Protein 8EYC (pdb70)

Nearest PDB structures (foldseek):
  6pg0-assembly1_A  TM=1.001E+00  e=1.558E-57  Homo sapiens
  7mn7-assembly1_A  TM=1.001E+00  e=3.089E-57  Homo sapiens
  8exi-assembly1_A  TM=1.001E+00  e=2.917E-57  Homo sapiens
  7s4f-assembly1_A  TM=1.001E+00  e=9.126E-57  Homo sapiens
  5ka3-assembly2_A  TM=1.000E+00  e=1.146E-56  Homo sapiens

InterPro domains:
  IPR000242 Tyrosine-specific protein phosphatase, PTPase domain [PF00102] (40-276)
  IPR000242 Tyrosine-specific protein phosphatase, PTPase domain [PR00700] (65-72)
  IPR000242 Tyrosine-specific protein phosphatase, PTPase domain [PR00700] (81-101)
  IPR000242 Tyrosine-specific protein phosphatase, PTPase domain [PR00700] (169-186)
  IPR000242 Tyrosine-specific protein phosphatase, PTPase domain [PR00700] (210-228)
  IPR000242 Tyrosine-specific protein phosphatase, PTPase domain [PR00700] (244-259)
  IPR000242 Tyrosine-specific protein phosphatase, PTPase domain [PR00700] (260-270)
  IPR000242 Tyrosine-specific protein phosphatase, PTPase domain [PS50055] (3-277)
  IPR000242 Tyrosine-specific protein phosphatase, PTPase domain [SM00194] (15-279)
  IPR000387 Tyrosine-specific protein phosphatases domain [PS50056] (189-268)
  IPR003595 Protein-tyrosine phosphatase, catalytic [SM00404] (170-276)
  IPR012265 Protein-tyrosine phosphatase, non-receptor type-1/2 [PIRSF000926] (3-431)
  IPR016130 Protein-tyrosine phosphatase, active site [PS00383] (213-223)
  IPR029021 Protein-tyrosine phosphatase-like [G3DSA:3.90.190.10]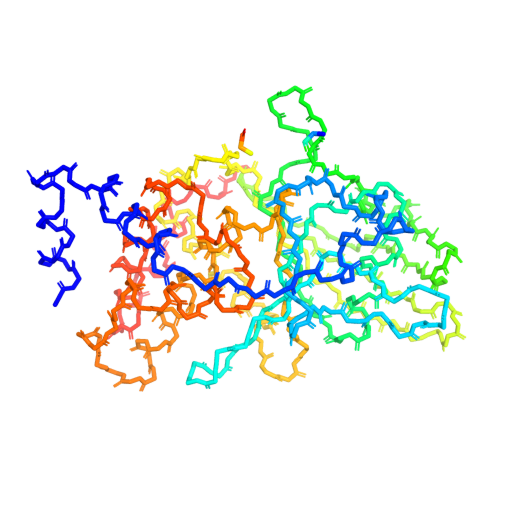 (1-298)
  IPR029021 Protein-tyrosine phosphatase-like [SSF52799] (3-294)
  IPR051985 Non-receptor type tyrosine-specific phosphatase [PTHR46047] (1-428)

Sequence (300 aa):
EMEKEFEQIDKSGSWAAIYQDIRHEASDFPCRVAKLPKNKNRNRYRDVSPFDHSRIKLHQEDNDYINASLIKMEEAQRSYILTQGPLPNTCGHFWEMVWEQKSRGVVMLNRVMEKGSLKCAQYWPQKEEKEMIFEDTNLKLTLISEDIKSYYTVRQLELENLTTQETREILHFHYTTWPAFGVPESPASFLNFLFKVRESGSLSPEHGPVVVHASAGIGRSGTFCLADTCLLLMDKRKDPSSVDIKKVLLEMRKFRMGLIATADQLRFSYLAVIEGAKFIMGDSSVQDQWKELSHEDLER

Structure (mmCIF, N/CA/C/O backbone):
data_8EYC
#
_entry.id   8EYC
#
_cell.length_a   44.472
_cell.length_b   88.186
_cell.length_c   97.722
_cell.angle_alpha   90.00
_cell.angle_beta   90.00
_cell.angle_gamma   90.00
#
_symmetry.space_group_name_H-M   'P 21 21 21'
#
loop_
_entity.id
_entity.type
_entity.pdbx_description
1 polymer 'Tyrosine-protein phosphatase non-receptor type 1'
2 polymer 'Non-receptor tyrosine-protein kinase TYK2 activation loop phosphopeptide'
3 water water
#
loop_
_atom_site.group_PDB
_atom_site.id
_atom_site.type_symbol
_atom_site.label_atom_id
_atom_site.label_alt_id
_atom_site.label_comp_id
_atom_site.label_asym_id
_atom_site.label_entity_id
_atom_site.label_seq_id
_atom_site.pdbx_PDB_ins_code
_atom_site.Cartn_x
_atom_site.Cartn_y
_atom_site.Cartn_z
_atom_site.occupancy
_atom_site.B_iso_or_equiv
_atom_site.auth_seq_id
_atom_site.auth_comp_id
_atom_site.auth_asym_id
_atom_site.auth_atom_id
_atom_site.pdbx_PDB_model_num
ATOM 1 N N . GLU A 1 2 ? 6.311 1.298 -1.887 1.00 110.55 2 GLU A N 1
ATOM 2 C CA . GLU A 1 2 ? 6.053 2.719 -2.085 1.00 110.12 2 GLU A CA 1
ATOM 3 C C . GLU A 1 2 ? 5.296 3.318 -0.905 1.00 111.04 2 GLU A C 1
ATOM 4 O O . GLU A 1 2 ? 4.200 2.867 -0.563 1.00 110.34 2 GLU A O 1
ATOM 10 N N 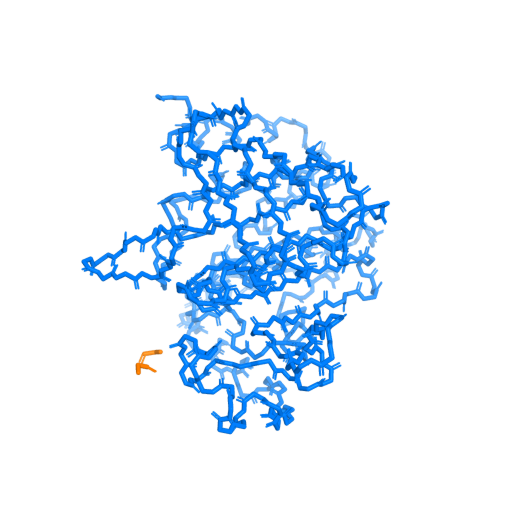. MET A 1 3 ? 5.890 4.349 -0.294 1.00 111.87 3 MET A N 1
ATOM 11 C CA . MET A 1 3 ? 5.279 4.977 0.873 1.00 112.28 3 MET A CA 1
ATOM 12 C C . MET A 1 3 ? 3.891 5.530 0.552 1.00 109.36 3 MET A C 1
ATOM 13 O O . MET A 1 3 ? 2.951 5.353 1.334 1.00 106.26 3 MET A O 1
ATOM 15 N N . GLU A 1 4 ? 3.744 6.189 -0.603 1.00 110.18 4 GLU A N 1
ATOM 16 C CA . GLU A 1 4 ? 2.451 6.756 -0.979 1.00 109.47 4 GLU A CA 1
ATOM 17 C C . GLU A 1 4 ? 1.388 5.674 -1.098 1.00 110.70 4 GLU A C 1
ATOM 18 O O . GLU A 1 4 ? 0.246 5.865 -0.662 1.00 109.71 4 GLU A O 1
ATOM 24 N N . LYS A 1 5 ? 1.747 4.530 -1.686 1.00 109.38 5 LYS A N 1
ATOM 25 C CA . LYS A 1 5 ? 0.793 3.436 -1.808 1.00 108.72 5 LYS A CA 1
ATOM 26 C C . LYS A 1 5 ? 0.433 2.867 -0.442 1.00 110.20 5 LYS A C 1
ATOM 27 O O . LYS A 1 5 ? -0.707 2.438 -0.228 1.00 109.91 5 LYS A O 1
ATOM 29 N N . GLU A 1 6 ? 1.387 2.866 0.490 1.00 109.66 6 GLU A N 1
ATOM 30 C CA . GLU A 1 6 ? 1.092 2.457 1.858 1.00 109.04 6 GLU A CA 1
ATOM 31 C C . GLU A 1 6 ? 0.320 3.541 2.596 1.00 108.60 6 GLU A C 1
ATOM 32 O O . GLU A 1 6 ? -0.649 3.246 3.305 1.00 107.03 6 GLU A O 1
ATOM 34 N N . PHE A 1 7 ? 0.738 4.799 2.427 1.00 109.56 7 PHE A N 1
ATOM 35 C CA . PHE A 1 7 ? 0.066 5.916 3.084 1.00 108.57 7 PHE A CA 1
ATOM 36 C C . PHE A 1 7 ? -1.397 5.989 2.671 1.00 109.07 7 PHE A C 1
ATOM 37 O O . PHE A 1 7 ? -2.295 6.010 3.520 1.00 107.59 7 PHE A O 1
ATOM 45 N N . GLU A 1 8 ? -1.651 6.024 1.362 1.00 108.47 8 GLU A N 1
ATOM 46 C CA . GLU A 1 8 ? -3.024 5.985 0.879 1.00 107.15 8 GLU A CA 1
ATOM 47 C C . GLU A 1 8 ? -3.761 4.779 1.442 1.00 108.83 8 GLU A C 1
ATOM 48 O O . GLU A 1 8 ? -4.948 4.870 1.775 1.00 109.65 8 GLU A O 1
ATOM 50 N N . GLN A 1 9 ? -3.062 3.650 1.594 1.00 108.33 9 GLN A N 1
ATOM 51 C CA . GLN A 1 9 ? -3.716 2.428 2.047 1.00 110.26 9 GLN A CA 1
ATOM 52 C C . GLN A 1 9 ? -4.137 2.513 3.511 1.00 110.15 9 GLN A C 1
ATOM 53 O O . GLN A 1 9 ? -5.141 1.904 3.899 1.00 109.16 9 GLN A O 1
ATOM 55 N N . ILE A 1 10 ? -3.390 3.247 4.338 1.00 108.98 10 ILE A N 1
ATOM 56 C CA . ILE A 1 10 ? -3.764 3.321 5.748 1.00 108.09 10 ILE A CA 1
ATOM 57 C C . ILE A 1 10 ? -4.835 4.385 5.972 1.00 106.11 10 ILE A C 1
ATOM 58 O O . ILE A 1 10 ? -5.680 4.241 6.863 1.00 103.96 10 ILE A O 1
ATOM 63 N N . ASP A 1 11 ? -4.831 5.451 5.163 1.00 107.40 11 ASP A N 1
ATOM 64 C CA . ASP A 1 11 ? -5.834 6.503 5.307 1.00 107.69 11 ASP A CA 1
ATOM 65 C C . ASP A 1 11 ? -7.218 6.008 4.902 1.00 109.00 11 ASP A C 1
ATOM 66 O O . ASP A 1 11 ? -8.225 6.395 5.511 1.00 107.30 11 ASP A O 1
ATOM 71 N N . LYS A 1 12 ? -7.290 5.153 3.876 1.00 109.87 12 LYS A N 1
ATOM 72 C CA . LYS A 1 12 ? -8.575 4.589 3.472 1.00 108.31 12 LYS A CA 1
ATOM 73 C C . LYS A 1 12 ? -9.046 3.519 4.447 1.00 107.14 12 LYS A C 1
ATOM 74 O O . LYS A 1 12 ? -10.255 3.327 4.620 1.00 108.00 12 LYS A O 1
ATOM 80 N N . SER A 1 13 ? -8.121 2.820 5.092 1.00 107.05 13 SER A N 1
ATOM 81 C CA . SER A 1 13 ? -8.480 1.803 6.069 1.00 107.36 13 SER A CA 1
ATOM 82 C C . SER A 1 13 ? -8.643 2.363 7.475 1.00 107.83 13 SER A C 1
ATOM 83 O O . SER A 1 13 ? -9.144 1.650 8.351 1.00 108.01 13 SER A O 1
ATOM 86 N N . GLY A 1 14 ? -8.236 3.611 7.709 1.00 108.37 14 GLY A N 1
ATOM 87 C CA . GLY A 1 14 ? -8.363 4.216 9.023 1.00 106.95 14 GLY A CA 1
ATOM 88 C C . GLY A 1 14 ? -7.605 3.510 10.125 1.00 106.78 14 GLY A C 1
ATOM 89 O O . GLY A 1 14 ? -7.908 3.712 11.305 1.00 104.96 14 GLY A O 1
ATOM 90 N N . SER A 1 15 ? -6.616 2.691 9.776 1.00 106.25 15 SER A N 1
ATOM 91 C CA . SER A 1 15 ? -5.874 1.885 10.743 1.00 103.65 15 SER A CA 1
ATOM 92 C C . SER A 1 15 ? -4.573 2.555 11.175 1.00 102.46 15 SER A C 1
ATOM 93 O O . SER A 1 15 ? -3.550 1.887 11.359 1.00 102.74 15 SER A O 1
ATOM 96 N N . TRP A 1 16 ? -4.581 3.878 11.344 1.00 99.89 16 TRP A N 1
ATOM 97 C CA . TRP A 1 16 ? -3.395 4.547 11.862 1.00 96.73 16 TRP A CA 1
ATOM 98 C C . TRP A 1 16 ? -3.177 4.221 13.335 1.00 96.65 16 TRP A C 1
ATOM 99 O O . TRP A 1 16 ? -2.035 4.032 13.771 1.00 97.49 16 TRP A O 1
ATOM 110 N N . ALA A 1 17 ? -4.255 4.134 14.116 1.00 96.35 17 ALA A N 1
ATOM 111 C CA . ALA A 1 17 ? -4.118 3.757 15.518 1.00 97.02 17 ALA A CA 1
ATOM 112 C C . ALA A 1 17 ? -3.729 2.290 15.684 1.00 99.56 17 ALA A C 1
ATOM 113 O O . ALA A 1 17 ? -3.218 1.906 16.741 1.00 98.94 17 ALA A O 1
ATOM 115 N N . ALA A 1 18 ? -3.956 1.467 14.660 1.00 98.96 18 ALA A N 1
ATOM 116 C CA . ALA A 1 18 ? -3.569 0.065 14.685 1.00 96.82 18 ALA A C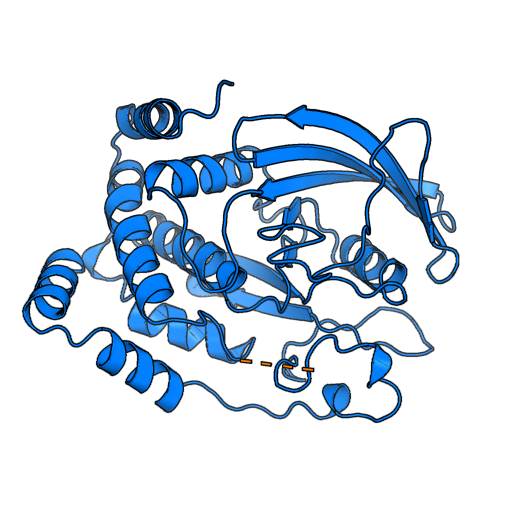A 1
ATOM 117 C C . ALA A 1 18 ? -2.126 -0.126 14.247 1.00 97.15 18 ALA A C 1
ATOM 118 O O . ALA A 1 18 ? -1.385 -0.867 14.899 1.00 98.52 18 ALA A O 1
ATOM 120 N N . ILE A 1 19 ? -1.711 0.522 13.151 1.00 96.19 19 ILE A N 1
ATOM 121 C CA . ILE A 1 19 ? -0.310 0.451 12.737 1.00 97.43 19 ILE A CA 1
ATOM 122 C C . ILE A 1 19 ? 0.597 0.962 13.850 1.00 96.22 19 ILE A C 1
ATOM 123 O O . ILE A 1 19 ? 1.617 0.342 14.178 1.00 95.43 19 ILE A O 1
ATOM 128 N N . TYR A 1 20 ? 0.228 2.090 14.461 1.00 96.22 20 TYR A N 1
ATOM 129 C CA . TYR A 1 20 ? 1.022 2.637 15.555 1.00 94.49 20 TYR A CA 1
ATOM 130 C C . TYR A 1 20 ? 1.026 1.701 16.759 1.00 94.50 20 TYR A C 1
ATOM 131 O O . TYR A 1 20 ? 2.056 1.539 17.425 1.00 94.21 20 TYR A O 1
ATOM 140 N N . GLN A 1 21 ? -0.112 1.067 17.048 1.00 94.50 21 GLN A N 1
ATOM 141 C CA . GLN A 1 21 ? -0.179 0.175 18.199 1.00 94.47 21 GLN A CA 1
ATOM 142 C C . GLN A 1 21 ? 0.633 -1.096 17.978 1.00 96.60 21 GLN A C 1
ATOM 143 O O . GLN A 1 21 ? 1.083 -1.715 18.950 1.00 96.38 21 GLN A O 1
ATOM 149 N N . ASP A 1 22 ? 0.823 -1.508 16.720 1.00 97.05 22 ASP A N 1
ATOM 150 C CA . ASP A 1 22 ? 1.741 -2.605 16.438 1.00 94.95 22 ASP A CA 1
ATOM 151 C C . ASP A 1 22 ? 3.175 -2.195 16.735 1.00 95.20 22 ASP A C 1
ATOM 152 O O . ASP A 1 22 ? 3.972 -2.999 17.230 1.00 95.03 22 ASP A O 1
ATOM 157 N N . ILE A 1 23 ? 3.515 -0.941 16.441 1.00 94.53 23 ILE A N 1
ATOM 158 C CA . ILE A 1 23 ? 4.867 -0.460 16.699 1.00 91.84 23 ILE A CA 1
ATOM 159 C C . ILE A 1 23 ? 5.159 -0.471 18.195 1.00 91.02 23 ILE A C 1
ATOM 160 O O . ILE A 1 23 ? 6.223 -0.926 18.627 1.00 92.17 23 ILE A O 1
ATOM 165 N N . ARG A 1 24 ? 4.210 -0.009 19.014 1.00 90.50 24 ARG A N 1
ATOM 166 C CA . ARG A 1 24 ? 4.396 -0.088 20.461 1.00 89.75 24 ARG A CA 1
ATOM 167 C C . ARG A 1 24 ? 4.529 -1.527 20.935 1.00 88.89 24 ARG A C 1
ATOM 168 O O . ARG A 1 24 ? 5.160 -1.783 21.966 1.00 86.62 24 ARG A O 1
ATOM 176 N N . HIS A 1 25 ? 3.929 -2.473 20.213 1.00 92.04 25 HIS A N 1
ATOM 177 C CA . HIS A 1 25 ? 4.013 -3.876 20.609 1.00 92.71 25 HIS A CA 1
ATOM 178 C C . HIS A 1 25 ? 5.389 -4.444 20.291 1.00 90.16 25 HIS A C 1
ATOM 179 O O . HIS A 1 25 ? 6.025 -5.069 21.147 1.00 89.16 25 HIS A O 1
ATOM 186 N N . GLU A 1 26 ? 5.871 -4.221 19.068 1.00 89.75 26 GLU A N 1
ATOM 187 C CA . GLU A 1 26 ? 7.159 -4.737 18.619 1.00 90.40 26 GLU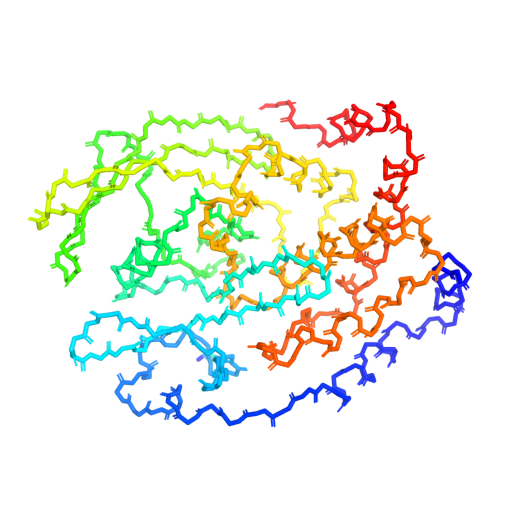 A CA 1
ATOM 188 C C . GLU A 1 26 ? 8.339 -3.903 19.107 1.00 87.33 26 GLU A C 1
ATOM 189 O O . GLU A 1 26 ? 9.487 -4.256 18.819 1.00 84.37 26 GLU A O 1
ATOM 195 N N . ALA A 1 27 ? 8.089 -2.808 19.817 1.00 87.32 27 ALA A N 1
ATOM 196 C CA . ALA A 1 27 ? 9.165 -1.940 20.268 1.00 82.97 27 ALA A CA 1
ATOM 197 C C . ALA A 1 27 ? 10.053 -2.662 21.274 1.00 81.66 27 ALA A C 1
ATOM 198 O O . ALA A 1 27 ? 9.616 -3.560 21.996 1.00 80.16 27 ALA A O 1
ATOM 200 N N . SER A 1 28 ? 11.315 -2.251 21.318 1.00 79.91 28 SER A N 1
ATOM 201 C CA . SER A 1 28 ? 12.283 -2.910 22.173 1.00 78.82 28 SER A CA 1
ATOM 202 C C . SER A 1 28 ? 12.050 -2.543 23.636 1.00 77.25 28 SER A C 1
ATOM 203 O O . SER A 1 28 ? 11.467 -1.504 23.962 1.00 77.85 28 SER A O 1
ATOM 206 N N . ASP A 1 29 ? 12.529 -3.413 24.526 1.00 75.89 29 ASP A N 1
ATOM 207 C CA . ASP A 1 29 ? 12.342 -3.251 25.969 1.00 75.91 29 ASP A CA 1
ATOM 208 C C . ASP A 1 29 ? 13.647 -3.631 26.667 1.00 76.90 29 ASP A C 1
ATOM 209 O O . ASP A 1 29 ? 13.878 -4.811 26.959 1.00 78.45 29 ASP A O 1
ATOM 214 N N . PHE A 1 30 ? 14.487 -2.635 26.941 1.00 72.36 30 PHE A N 1
ATOM 215 C CA . PHE A 1 30 ? 15.790 -2.826 27.561 1.00 73.67 30 PHE A CA 1
ATOM 216 C C . PHE A 1 30 ? 15.812 -2.280 28.983 1.00 75.35 30 PHE A C 1
ATOM 217 O O . PHE A 1 30 ? 15.044 -1.376 29.326 1.00 75.98 30 PHE A O 1
ATOM 225 N N . PRO A 1 31 ? 16.693 -2.798 29.838 1.00 75.69 31 PRO A N 1
ATOM 226 C CA . PRO A 1 31 ? 16.649 -2.410 31.253 1.00 76.98 31 PRO A CA 1
ATOM 227 C C . PRO A 1 31 ? 17.046 -0.958 31.471 1.00 75.46 31 PRO A C 1
ATOM 228 O O . PRO A 1 31 ? 18.026 -0.468 30.908 1.00 73.36 31 PRO A O 1
ATOM 232 N N . CYS A 1 32 ? 16.264 -0.273 32.310 1.00 77.64 32 CYS A N 1
ATOM 233 C CA . CYS A 1 32 ? 16.588 1.070 32.777 1.00 76.45 32 CYS A CA 1
ATOM 234 C C . CYS A 1 32 ? 17.020 1.036 34.238 1.00 75.40 32 CYS A C 1
ATOM 235 O O . CYS A 1 32 ? 16.399 1.688 35.082 1.00 76.28 32 CYS A O 1
ATOM 238 N N . ARG A 1 33 ? 18.074 0.283 34.555 1.00 74.17 33 ARG A N 1
ATOM 239 C CA . ARG A 1 33 ? 18.449 0.111 35.955 1.00 75.38 33 ARG A CA 1
ATOM 240 C C . ARG A 1 33 ? 18.881 1.432 36.583 1.00 77.52 33 ARG A C 1
ATOM 241 O O . ARG A 1 33 ? 18.364 1.829 37.635 1.00 78.60 33 ARG A O 1
ATOM 243 N N . VAL A 1 34 ? 19.821 2.135 35.942 1.00 76.96 34 VAL A N 1
ATOM 244 C CA . VAL A 1 34 ? 20.352 3.374 36.506 1.00 75.68 34 VAL A CA 1
ATOM 245 C C . VAL A 1 34 ? 19.268 4.439 36.627 1.00 76.33 34 VAL A C 1
ATOM 246 O O . VAL A 1 34 ? 19.273 5.236 37.573 1.00 76.76 34 VAL A O 1
ATOM 250 N N . ALA A 1 35 ? 18.323 4.473 35.686 1.00 75.90 35 ALA A N 1
ATOM 251 C CA . ALA A 1 35 ? 17.292 5.508 35.711 1.00 75.75 35 ALA A CA 1
ATOM 252 C C . ALA A 1 35 ? 16.422 5.394 36.957 1.00 77.23 35 ALA A C 1
ATOM 253 O O . ALA A 1 35 ? 16.205 6.382 37.671 1.00 76.54 35 ALA A O 1
ATOM 255 N N . LYS A 1 36 ? 15.918 4.191 37.240 1.00 81.04 36 LYS A N 1
ATOM 256 C CA . LYS A 1 36 ? 15.020 3.960 38.367 1.00 79.73 36 LYS A CA 1
ATOM 257 C C . LYS A 1 36 ? 15.751 3.869 39.708 1.00 80.15 36 LYS A C 1
ATOM 258 O O . LYS A 1 36 ? 15.141 3.460 40.703 1.00 77.10 36 LYS A O 1
ATOM 260 N N . LEU A 1 37 ? 17.031 4.241 39.756 1.00 78.88 37 LEU A N 1
ATOM 261 C CA . LEU A 1 37 ? 17.729 4.333 41.028 1.00 78.99 37 LEU A CA 1
ATOM 262 C C . LEU A 1 37 ? 17.089 5.421 41.891 1.00 81.31 37 LEU A C 1
ATOM 263 O O . LEU A 1 37 ? 16.505 6.376 41.369 1.00 80.46 37 LEU A O 1
ATOM 268 N N . PRO A 1 38 ? 17.181 5.299 43.219 1.00 83.36 38 PRO A N 1
ATOM 269 C CA . PRO A 1 38 ? 16.584 6.339 44.074 1.00 81.10 38 PRO A CA 1
ATOM 270 C C . PRO A 1 38 ? 17.282 7.676 43.947 1.00 79.86 38 PRO A C 1
ATOM 271 O O . PRO A 1 38 ? 16.609 8.710 43.862 1.00 81.85 38 PRO A O 1
ATOM 275 N N . LYS A 1 39 ? 18.619 7.683 43.921 1.00 80.13 39 LYS A N 1
ATOM 276 C CA . LYS A 1 39 ? 19.367 8.935 43.883 1.00 77.78 39 LYS A CA 1
ATOM 277 C C . LYS A 1 39 ? 19.068 9.749 42.634 1.00 77.91 39 LYS A C 1
ATOM 278 O O . LYS A 1 39 ? 19.279 10.966 42.640 1.00 80.85 39 LYS A O 1
ATOM 284 N N . ASN A 1 40 ? 18.574 9.114 41.572 1.00 76.15 40 ASN A N 1
ATOM 285 C CA . ASN A 1 40 ? 18.261 9.795 40.326 1.00 76.51 40 ASN A CA 1
ATOM 286 C C . ASN A 1 40 ? 16.765 10.048 40.149 1.00 77.62 40 ASN A C 1
ATOM 287 O O . ASN A 1 40 ? 16.309 10.283 39.024 1.00 76.58 40 ASN A O 1
ATOM 292 N N . LYS A 1 41 ? 15.988 10.002 41.231 1.00 78.81 41 LYS A N 1
ATOM 293 C CA . LYS A 1 41 ? 14.557 10.248 41.106 1.00 79.74 41 LYS A CA 1
ATOM 294 C C . LYS A 1 41 ? 14.291 11.691 40.700 1.00 80.69 41 LYS A C 1
ATOM 295 O O . LYS A 1 41 ? 13.520 11.954 39.769 1.00 80.57 41 LYS A O 1
ATOM 301 N N . ASN A 1 42 ? 14.938 12.640 41.370 1.00 79.16 42 ASN A N 1
ATOM 302 C CA . ASN A 1 42 ? 14.723 14.045 41.062 1.00 78.39 42 ASN A CA 1
ATOM 303 C C . ASN A 1 42 ? 15.452 14.499 39.806 1.00 78.82 42 ASN A C 1
ATOM 304 O O . ASN A 1 42 ? 15.435 15.694 39.499 1.00 79.20 42 ASN A O 1
ATOM 309 N N . ARG A 1 43 ? 16.103 13.592 39.087 1.00 77.52 43 ARG A N 1
ATOM 310 C CA . ARG A 1 43 ? 16.671 13.909 37.788 1.00 75.92 43 ARG A CA 1
ATOM 311 C C . ARG A 1 43 ? 15.778 13.452 36.646 1.00 76.42 43 ARG A C 1
ATOM 312 O O . ARG A 1 43 ? 16.153 13.609 35.481 1.00 76.07 43 ARG A O 1
ATOM 320 N N . ASN A 1 44 ? 14.605 12.903 36.950 1.00 75.82 44 ASN A N 1
ATOM 321 C CA . ASN A 1 44 ? 13.694 12.373 35.945 1.00 76.67 44 ASN A CA 1
ATOM 322 C C . ASN A 1 44 ? 12.415 13.193 35.966 1.00 77.14 44 ASN A C 1
ATOM 323 O O . ASN A 1 44 ? 11.670 13.163 36.952 1.00 79.73 44 ASN A O 1
ATOM 328 N N . ARG A 1 45 ? 12.156 13.912 34.872 1.00 76.08 45 ARG A N 1
ATOM 329 C CA . ARG A 1 45 ? 10.947 14.724 34.777 1.00 73.54 45 ARG A CA 1
ATOM 330 C C . ARG A 1 45 ? 9.697 13.862 34.898 1.00 76.07 45 ARG A C 1
ATOM 331 O O . ARG A 1 45 ? 8.822 14.138 35.725 1.00 78.36 45 ARG A O 1
ATOM 339 N N . TYR A 1 46 ? 9.613 12.793 34.106 1.00 76.22 46 TYR A N 1
ATOM 340 C CA . TYR A 1 46 ? 8.472 11.888 34.111 1.00 75.58 46 TYR A CA 1
ATOM 341 C C . TYR A 1 46 ? 8.902 10.482 34.512 1.00 78.33 46 TYR A C 1
ATOM 342 O O . TYR A 1 46 ? 10.050 10.076 34.307 1.00 80.04 46 TYR A O 1
ATOM 351 N N . ARG A 1 47 ? 7.955 9.731 35.074 1.00 79.81 47 ARG A N 1
ATOM 352 C CA . ARG A 1 47 ? 8.237 8.394 35.577 1.00 77.50 47 ARG A CA 1
ATOM 353 C C . ARG A 1 47 ? 8.144 7.320 34.510 1.00 76.40 47 ARG A C 1
ATOM 354 O O . ARG A 1 47 ? 8.772 6.268 34.670 1.00 79.19 47 ARG A O 1
ATOM 362 N N . ASP A 1 48 ? 7.398 7.551 33.433 1.00 74.05 48 ASP A N 1
ATOM 363 C CA . ASP A 1 48 ? 7.278 6.555 32.377 1.00 73.37 48 ASP A CA 1
ATOM 364 C C . ASP A 1 48 ? 8.265 6.769 31.238 1.00 73.90 48 ASP A C 1
ATOM 365 O O . ASP A 1 48 ? 8.164 6.093 30.207 1.00 72.61 48 ASP A O 1
ATOM 370 N N . VAL A 1 49 ? 9.211 7.691 31.395 1.00 73.44 49 VAL A N 1
ATOM 371 C CA . VAL A 1 49 ? 10.204 7.990 30.368 1.00 72.88 49 VAL A CA 1
ATOM 372 C C . VAL A 1 49 ? 11.589 7.938 31.000 1.00 71.43 49 VAL A C 1
ATOM 373 O O . VAL A 1 49 ? 11.856 8.643 31.980 1.00 70.68 49 VAL A O 1
ATOM 377 N N . SER A 1 50 ? 12.468 7.109 30.440 1.00 69.37 50 SER A N 1
ATOM 378 C CA . SER A 1 50 ? 13.792 6.885 31.002 1.00 69.98 50 SER A CA 1
ATOM 379 C C . SER A 1 50 ? 14.710 6.370 29.904 1.00 70.30 50 SER A C 1
ATOM 380 O O . SER A 1 50 ? 14.236 5.831 28.895 1.00 70.35 50 SER A O 1
ATOM 383 N N . PRO A 1 51 ? 16.021 6.524 30.058 1.00 72.25 51 PRO A N 1
ATOM 384 C CA . PRO A 1 51 ? 16.954 5.983 29.069 1.00 71.27 51 PRO A CA 1
ATOM 385 C C . PRO A 1 51 ? 17.361 4.546 29.364 1.00 71.14 51 PRO A C 1
ATOM 386 O O . PRO A 1 51 ? 17.455 4.111 30.513 1.00 71.79 51 PRO A O 1
ATOM 390 N N . PHE A 1 52 ? 17.595 3.800 28.286 1.00 71.29 52 PHE A N 1
ATOM 391 C CA . PHE A 1 52 ? 18.196 2.479 28.416 1.00 70.37 52 PHE A CA 1
ATOM 392 C C . PHE A 1 52 ? 19.624 2.611 28.923 1.00 69.62 52 PHE A C 1
ATOM 393 O O . PHE A 1 52 ? 20.372 3.489 28.486 1.00 70.69 52 PHE A O 1
ATOM 401 N N . ASP A 1 53 ? 20.011 1.718 29.836 1.00 69.13 53 ASP A N 1
ATOM 402 C CA . ASP A 1 53 ? 21.385 1.726 30.323 1.00 71.12 53 ASP A CA 1
ATOM 403 C C . ASP A 1 53 ? 22.388 1.571 29.184 1.00 69.77 53 ASP A C 1
ATOM 404 O O . ASP A 1 53 ? 23.462 2.185 29.213 1.00 66.06 53 ASP A O 1
ATOM 409 N N . HIS A 1 54 ? 22.047 0.783 28.162 1.00 69.26 54 HIS A N 1
ATOM 410 C CA . HIS A 1 54 ? 22.995 0.518 27.087 1.00 67.77 54 HIS A CA 1
ATOM 411 C C . HIS A 1 54 ? 23.184 1.702 26.149 1.00 67.20 54 HIS A C 1
ATOM 412 O O . HIS A 1 54 ? 24.146 1.699 25.370 1.00 66.74 54 HIS A O 1
ATOM 419 N N . SER A 1 55 ? 22.297 2.700 26.193 1.00 66.41 55 SER A N 1
ATOM 420 C CA . SER A 1 55 ? 22.378 3.848 25.304 1.00 65.18 55 SER A CA 1
ATOM 421 C C . SER A 1 55 ? 22.376 5.175 26.040 1.00 65.29 55 SER A C 1
ATOM 422 O O . SER A 1 55 ? 22.443 6.222 25.389 1.00 65.13 55 SER A O 1
ATOM 425 N N . ARG A 1 56 ? 22.274 5.165 27.363 1.00 65.52 56 ARG A N 1
ATOM 426 C CA . ARG A 1 56 ? 22.187 6.411 28.099 1.00 64.80 56 ARG A CA 1
ATOM 427 C C . ARG A 1 56 ? 23.486 7.192 27.973 1.00 66.11 56 ARG A C 1
ATOM 428 O O . ARG A 1 56 ? 24.559 6.631 27.745 1.00 67.37 56 ARG A O 1
ATOM 436 N N . ILE A 1 57 ? 23.373 8.505 28.090 1.00 66.98 57 ILE A N 1
ATOM 437 C CA . ILE A 1 57 ? 24.540 9.369 28.123 1.00 67.36 57 ILE A CA 1
ATOM 438 C C . ILE A 1 57 ? 25.089 9.375 29.539 1.00 72.00 57 ILE A C 1
ATOM 439 O O . ILE A 1 57 ? 24.340 9.546 30.508 1.00 70.65 57 ILE A O 1
ATOM 444 N N . LYS A 1 58 ? 26.395 9.162 29.664 1.00 73.14 58 LYS A N 1
ATOM 445 C CA . LYS A 1 58 ? 27.067 9.212 30.950 1.00 73.73 58 LYS A CA 1
ATOM 446 C C . LYS A 1 58 ? 27.745 10.564 31.097 1.00 76.25 58 LYS A C 1
ATOM 447 O O . LYS A 1 58 ? 28.400 11.034 30.160 1.00 80.48 58 LYS A O 1
ATOM 453 N N . LEU A 1 59 ? 27.574 11.190 32.260 1.00 77.63 59 LEU A N 1
ATOM 454 C CA . LEU A 1 59 ? 28.277 12.429 32.573 1.00 80.23 59 LEU A CA 1
ATOM 455 C C . LEU A 1 59 ? 29.695 12.123 33.042 1.00 80.34 59 LEU A C 1
ATOM 456 O O . LEU A 1 59 ? 29.917 11.190 33.818 1.00 80.97 59 LEU A O 1
ATOM 461 N N . HIS A 1 60 ? 30.656 12.921 32.581 1.00 79.26 60 HIS A N 1
ATOM 462 C CA . HIS A 1 60 ? 32.061 12.681 32.910 1.00 80.57 60 HIS A CA 1
ATOM 463 C C . HIS A 1 60 ? 32.460 13.224 34.276 1.00 83.79 60 HIS A C 1
ATOM 464 O O . HIS A 1 60 ? 33.559 13.754 34.436 1.00 86.53 60 HIS A O 1
ATOM 471 N N . GLN A 1 61 ? 31.595 13.120 35.276 1.00 87.89 61 GLN A N 1
ATOM 472 C CA . GLN A 1 61 ? 31.941 13.514 36.635 1.00 91.34 61 GLN A CA 1
ATOM 473 C C . GLN A 1 61 ? 32.050 12.277 37.521 1.00 94.24 61 GLN A C 1
ATOM 474 O O . GLN A 1 61 ? 31.653 11.169 37.140 1.00 90.77 61 GLN A O 1
ATOM 480 N N . GLU A 1 62 ? 32.595 12.472 38.727 1.00 94.65 62 GLU A N 1
ATOM 481 C CA . GLU A 1 62 ? 32.746 11.344 39.641 1.00 95.53 62 GLU A CA 1
ATOM 482 C C . GLU A 1 62 ? 31.491 11.092 40.476 1.00 95.11 62 GLU A C 1
ATOM 483 O O . GLU A 1 62 ? 31.173 9.935 40.777 1.00 90.61 62 GLU A O 1
ATOM 485 N N . ASP A 1 63 ? 30.762 12.151 40.836 1.00 96.44 63 ASP A N 1
ATOM 486 C CA . ASP A 1 63 ? 29.668 12.088 41.804 1.00 96.07 63 ASP A CA 1
ATOM 487 C C . ASP A 1 63 ? 28.497 11.206 41.362 1.00 95.78 63 ASP A C 1
ATOM 488 O O . ASP A 1 63 ? 28.259 10.133 41.933 1.00 96.63 63 ASP A O 1
ATOM 493 N N . ASN A 1 64 ? 27.742 11.670 40.371 1.00 90.55 64 ASN A N 1
ATOM 494 C CA . ASN A 1 64 ? 26.578 10.961 39.857 1.00 85.71 64 ASN A CA 1
ATOM 495 C C . ASN A 1 64 ? 26.562 11.207 38.361 1.00 84.13 64 ASN A C 1
ATOM 496 O O . ASN A 1 64 ? 26.499 12.360 37.927 1.00 87.15 64 ASN A O 1
ATOM 501 N N . ASP A 1 65 ? 26.637 10.144 37.573 1.00 82.04 65 ASP A N 1
ATOM 502 C CA . ASP A 1 65 ? 26.849 10.303 36.142 1.00 82.24 65 ASP A CA 1
ATOM 503 C C . ASP A 1 65 ? 25.560 10.274 35.336 1.00 79.66 65 ASP A C 1
ATOM 504 O O . ASP A 1 65 ? 25.621 10.244 34.103 1.00 79.10 65 ASP A O 1
ATOM 509 N N . TYR A 1 66 ? 24.401 10.309 35.990 1.00 79.29 66 TYR A N 1
ATOM 510 C CA . TYR A 1 66 ? 23.140 10.067 35.304 1.00 77.45 66 TYR A CA 1
ATOM 511 C C . TYR A 1 66 ? 22.509 11.363 34.815 1.00 75.72 66 TYR A C 1
ATOM 512 O O . TYR A 1 66 ? 22.387 12.334 35.569 1.00 76.81 66 TYR A O 1
ATOM 521 N N . ILE A 1 67 ? 22.089 11.357 33.556 1.00 72.89 67 ILE A N 1
ATOM 522 C CA . ILE A 1 67 ? 21.242 12.401 32.997 1.00 72.40 67 ILE A CA 1
ATOM 523 C C . ILE A 1 67 ? 20.292 11.732 32.017 1.00 72.89 67 ILE A C 1
ATOM 524 O O . ILE A 1 67 ? 20.697 10.853 31.251 1.00 72.80 67 ILE A O 1
ATOM 529 N N . ASN A 1 68 ? 19.017 12.124 32.061 1.00 71.67 68 ASN A N 1
ATOM 530 C CA . ASN A 1 68 ? 17.997 11.490 31.228 1.00 69.04 68 ASN A CA 1
ATOM 531 C C . ASN A 1 68 ? 18.240 11.879 29.773 1.00 68.82 68 ASN A C 1
ATOM 532 O O . ASN A 1 68 ? 17.557 12.720 29.186 1.00 65.63 68 ASN A O 1
ATOM 537 N N . ALA A 1 69 ? 19.245 11.243 29.181 1.00 70.30 69 ALA A N 1
ATOM 538 C CA . ALA A 1 69 ? 19.593 11.466 27.789 1.00 68.04 69 ALA A CA 1
ATOM 539 C C . ALA A 1 69 ? 20.036 10.146 27.186 1.00 65.71 69 ALA A C 1
ATOM 540 O O . ALA A 1 69 ? 20.468 9.234 27.894 1.00 66.83 69 ALA A O 1
ATOM 542 N N . SER A 1 70 ? 19.918 10.047 25.867 1.00 65.01 70 SER A N 1
ATOM 543 C CA . SER A 1 70 ? 20.138 8.789 25.172 1.00 65.58 70 SER A CA 1
ATOM 544 C C . SER A 1 70 ? 20.848 9.057 23.860 1.00 65.23 70 SER A C 1
ATOM 545 O O . SER A 1 70 ? 20.451 9.950 23.107 1.00 67.10 70 SER A O 1
ATOM 548 N N . LEU A 1 71 ? 21.892 8.292 23.590 1.00 62.66 71 LEU A N 1
ATOM 549 C CA . LEU A 1 71 ? 22.574 8.380 22.313 1.00 64.76 71 LEU A CA 1
ATOM 550 C C . LEU A 1 71 ? 21.863 7.464 21.326 1.00 66.00 71 LEU A C 1
ATOM 551 O O . LEU A 1 71 ? 21.842 6.243 21.512 1.00 68.35 71 LEU A O 1
ATOM 556 N N . ILE A 1 72 ? 21.272 8.047 20.292 1.00 66.29 72 ILE A N 1
ATOM 557 C CA . ILE A 1 72 ? 20.653 7.278 19.217 1.00 68.63 72 ILE A CA 1
ATOM 558 C C . ILE A 1 72 ? 21.605 7.318 18.033 1.00 70.93 72 ILE A C 1
ATOM 559 O O . ILE A 1 72 ? 21.817 8.371 17.426 1.00 72.76 72 ILE A O 1
ATOM 564 N N . LYS A 1 73 ? 22.181 6.171 17.704 1.00 73.80 73 LYS A N 1
ATOM 565 C CA . LYS A 1 73 ? 23.162 6.056 16.634 1.00 76.34 73 LYS A CA 1
ATOM 566 C C . LYS A 1 73 ? 22.556 5.222 15.511 1.00 75.20 73 LYS A C 1
ATOM 567 O O . LYS A 1 73 ? 22.126 4.088 15.737 1.00 72.49 73 LYS A O 1
ATOM 573 N N . MET A 1 74 ? 22.494 5.795 14.316 1.00 77.12 74 MET A N 1
ATOM 574 C CA . MET A 1 74 ? 22.028 5.098 13.122 1.00 77.18 74 MET A CA 1
ATOM 575 C C . MET A 1 74 ? 23.265 4.795 12.288 1.00 79.96 74 MET A C 1
ATOM 576 O O . MET A 1 74 ? 23.764 5.665 11.566 1.00 79.50 74 MET A O 1
ATOM 581 N N . GLU A 1 75 ? 23.766 3.564 12.406 1.00 80.04 75 GLU A N 1
ATOM 582 C CA . GLU A 1 75 ? 24.996 3.191 11.718 1.00 78.18 75 GLU A CA 1
ATOM 583 C C . GLU A 1 75 ? 24.853 3.371 10.213 1.00 79.84 75 GLU A C 1
ATOM 584 O O . GLU A 1 75 ? 25.674 4.042 9.578 1.00 83.65 75 GLU A O 1
ATOM 586 N N . GLU A 1 76 ? 23.797 2.800 9.630 1.00 78.23 76 GLU A N 1
ATOM 587 C CA . GLU A 1 76 ? 23.617 2.873 8.183 1.00 80.18 76 GLU A CA 1
ATOM 588 C C . GLU A 1 76 ? 23.518 4.317 7.709 1.00 84.23 76 GLU A C 1
ATOM 589 O O . GLU A 1 76 ? 24.140 4.697 6.709 1.00 85.57 76 GLU A O 1
ATOM 591 N N . ALA A 1 77 ? 22.750 5.141 8.426 1.00 87.16 77 ALA A N 1
ATOM 592 C CA . ALA A 1 77 ? 22.527 6.530 8.041 1.00 84.47 77 ALA A CA 1
ATOM 593 C C . ALA A 1 77 ? 23.685 7.453 8.394 1.00 83.07 77 ALA A C 1
ATOM 594 O O . ALA A 1 77 ? 23.671 8.611 7.969 1.00 85.48 77 ALA A O 1
ATOM 596 N N . GLN A 1 78 ? 24.667 6.985 9.162 1.00 82.15 78 GLN A N 1
ATOM 597 C CA . GLN A 1 78 ? 25.870 7.755 9.472 1.00 84.81 78 GLN A CA 1
ATOM 598 C C . GLN A 1 78 ? 25.575 9.015 10.284 1.00 83.48 78 GLN A C 1
ATOM 599 O O . GLN A 1 78 ? 26.254 10.028 10.113 1.00 83.30 78 GLN A O 1
ATOM 605 N N . ARG A 1 79 ? 24.580 8.986 11.169 1.00 80.34 79 ARG A N 1
ATOM 606 C CA . ARG A 1 79 ? 24.270 10.163 11.970 1.00 77.47 79 ARG A CA 1
ATOM 607 C C . ARG A 1 79 ? 23.806 9.732 13.352 1.00 74.78 79 ARG A C 1
ATOM 608 O O . ARG A 1 79 ? 23.153 8.698 13.504 1.00 75.69 79 ARG A O 1
ATOM 616 N N . SER A 1 80 ? 24.153 10.528 14.353 1.00 72.22 80 SER A N 1
ATOM 617 C CA . SER A 1 80 ? 23.766 10.272 15.726 1.00 72.55 80 SER A CA 1
ATOM 618 C C . SER A 1 80 ? 23.029 11.480 16.284 1.00 71.87 80 SER A C 1
ATOM 619 O O . SER A 1 80 ? 23.332 12.624 15.939 1.00 76.06 80 SER A O 1
ATOM 622 N N . TYR A 1 81 ? 22.055 11.220 17.150 1.00 69.53 81 TYR A N 1
ATOM 623 C CA . TYR A 1 81 ? 21.368 12.269 17.883 1.00 68.45 81 TYR A CA 1
ATOM 624 C C . TYR A 1 81 ? 21.354 11.925 19.362 1.00 67.92 81 TYR A C 1
ATOM 625 O O . TYR A 1 81 ? 21.366 10.754 19.747 1.00 67.84 81 TYR A O 1
ATOM 634 N N . ILE A 1 82 ? 21.293 12.958 20.191 1.00 66.33 82 ILE A N 1
ATOM 635 C CA . ILE A 1 82 ? 21.141 12.812 21.633 1.00 65.13 82 ILE A CA 1
ATOM 636 C C . ILE A 1 82 ? 19.784 13.391 21.997 1.00 66.68 82 ILE A C 1
ATOM 637 O O . ILE A 1 82 ? 19.567 14.603 21.881 1.00 67.35 82 ILE A O 1
ATOM 642 N N . LEU A 1 83 ? 18.865 12.533 22.429 1.00 64.71 83 LEU A N 1
ATOM 643 C CA . LEU A 1 83 ? 17.537 12.956 22.847 1.00 63.70 83 LEU A CA 1
ATOM 644 C C . LEU A 1 83 ? 17.468 12.968 24.364 1.00 64.75 83 LEU A C 1
ATOM 645 O O . LEU A 1 83 ? 18.001 12.077 25.025 1.00 66.57 83 LEU A O 1
ATOM 650 N N . THR A 1 84 ? 16.804 13.979 24.910 1.00 65.78 84 THR A N 1
ATOM 651 C CA . THR A 1 84 ? 16.795 14.166 26.349 1.00 65.58 84 THR A CA 1
ATOM 652 C C . THR A 1 84 ? 15.500 14.855 26.757 1.00 67.08 84 THR A C 1
ATOM 653 O O . THR A 1 84 ? 14.830 15.499 25.946 1.00 66.45 84 THR A O 1
ATOM 657 N N . GLN A 1 85 ? 15.150 14.697 28.030 1.00 66.59 85 GLN A N 1
ATOM 658 C CA . GLN A 1 85 ? 13.977 15.350 28.578 1.00 66.33 85 GLN A CA 1
ATOM 659 C C . GLN A 1 85 ? 14.192 16.860 28.632 1.00 65.83 85 GLN A C 1
ATOM 660 O O . GLN A 1 85 ? 15.274 17.373 28.341 1.00 67.25 85 GLN A O 1
ATOM 666 N N . GLY A 1 86 ? 13.136 17.578 28.997 1.00 65.99 86 GLY A N 1
ATOM 667 C CA . GLY A 1 86 ? 13.258 18.978 29.300 1.00 66.17 86 GLY A CA 1
ATOM 668 C C . GLY A 1 86 ? 13.999 19.168 30.606 1.00 66.67 86 GLY A C 1
ATOM 669 O O . GLY A 1 86 ? 13.597 18.645 31.650 1.00 67.74 86 GLY A O 1
ATOM 670 N N . PRO A 1 87 ? 15.110 19.901 30.567 1.00 66.04 87 PRO A N 1
ATOM 671 C CA . PRO A 1 87 ? 15.925 20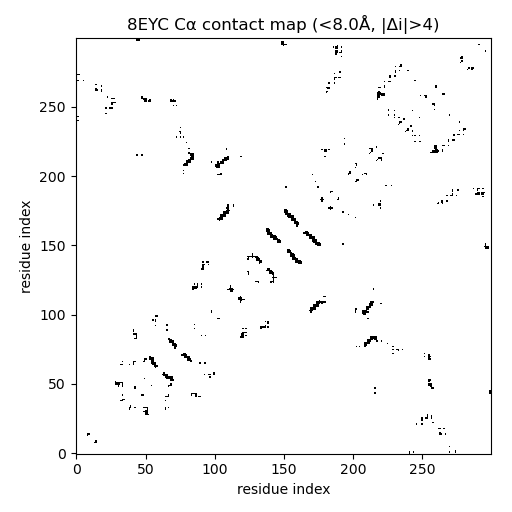.087 31.775 1.00 66.39 87 PRO A CA 1
ATOM 672 C C . PRO A 1 87 ? 15.099 20.550 32.965 1.00 69.70 87 PRO A C 1
ATOM 673 O O . PRO A 1 87 ? 14.335 21.513 32.878 1.00 69.89 87 PRO A O 1
ATOM 677 N N . LEU A 1 88 ? 15.241 19.843 34.077 1.00 70.32 88 LEU A N 1
ATOM 678 C CA . LEU A 1 88 ? 14.667 20.286 35.334 1.00 71.04 88 LEU A CA 1
ATOM 679 C C . LEU A 1 88 ? 15.503 21.423 35.913 1.00 72.34 88 LEU A C 1
ATOM 680 O O . LEU A 1 88 ? 16.662 21.611 35.530 1.00 71.73 88 LEU A O 1
ATOM 685 N N . PRO A 1 89 ? 14.939 22.206 36.836 1.00 73.05 89 PRO A N 1
ATOM 686 C CA . PRO A 1 89 ? 15.699 23.339 37.390 1.00 73.13 89 PRO A CA 1
ATOM 687 C C . PRO A 1 89 ? 17.021 22.949 38.029 1.00 74.95 89 PRO A C 1
ATOM 688 O O . PRO A 1 89 ? 17.879 23.820 38.214 1.00 78.49 89 PRO A O 1
ATOM 692 N N . ASN A 1 90 ? 17.226 21.675 38.358 1.00 75.33 90 ASN A N 1
ATOM 693 C CA . ASN A 1 90 ? 18.433 21.236 39.046 1.00 74.24 90 ASN A CA 1
ATOM 694 C C . ASN A 1 90 ? 19.336 20.376 38.179 1.00 74.35 90 ASN A C 1
ATOM 695 O O . ASN A 1 90 ? 20.401 19.955 38.646 1.00 75.80 90 ASN A O 1
ATOM 700 N N . THR A 1 91 ? 18.943 20.093 36.937 1.00 73.84 91 THR A N 1
ATOM 701 C CA . THR A 1 91 ? 19.790 19.382 35.989 1.00 72.19 91 THR A CA 1
ATOM 702 C C . THR A 1 91 ? 20.169 20.253 34.800 1.00 71.07 91 THR A C 1
ATOM 703 O O . THR A 1 91 ? 20.585 19.733 33.759 1.00 69.14 91 THR A O 1
ATOM 707 N N . CYS A 1 92 ? 20.016 21.574 34.932 1.00 70.51 92 CYS A N 1
ATOM 708 C CA . CYS A 1 92 ? 20.426 22.482 33.867 1.00 68.28 92 CYS A CA 1
ATOM 709 C C . CYS A 1 92 ? 21.934 22.459 33.681 1.00 68.72 92 CYS A C 1
ATOM 710 O O . CYS A 1 92 ? 22.427 22.439 32.546 1.00 66.95 92 CYS A O 1
ATOM 713 N N . GLY A 1 93 ? 22.680 22.470 34.787 1.00 70.49 93 GLY A N 1
ATOM 714 C CA . GLY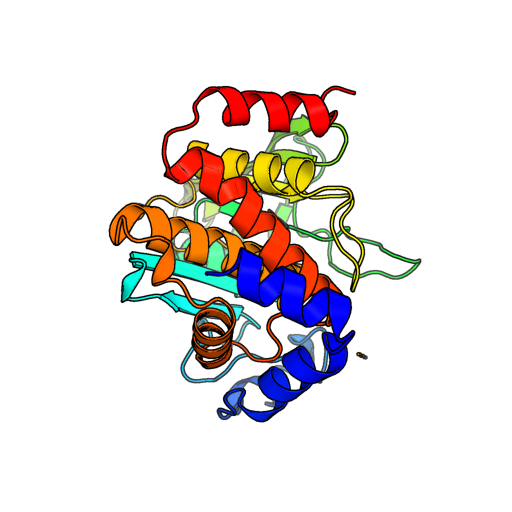 A 1 93 ? 24.121 22.311 34.696 1.00 70.86 93 GLY A CA 1
ATOM 715 C C . GLY A 1 93 ? 24.514 20.975 34.098 1.00 71.98 93 GLY A C 1
ATOM 716 O O . GLY A 1 93 ? 25.460 20.888 33.311 1.00 73.77 93 GLY A O 1
ATOM 717 N N . HIS A 1 94 ? 23.794 19.913 34.467 1.00 70.92 94 HIS A N 1
ATOM 718 C CA . HIS A 1 94 ? 24.007 18.615 33.837 1.00 68.12 94 HIS A CA 1
ATOM 719 C C . HIS A 1 94 ? 23.797 18.709 32.332 1.00 67.15 94 HIS A C 1
ATOM 720 O O . HIS A 1 94 ? 24.632 18.249 31.547 1.00 67.73 94 HIS A O 1
ATOM 727 N N . PHE A 1 95 ? 22.689 19.326 31.917 1.00 69.06 95 PHE A N 1
ATOM 728 C CA . PHE A 1 95 ? 22.362 19.432 30.498 1.00 66.48 95 PHE A CA 1
ATOM 729 C C . PHE A 1 95 ? 23.505 20.056 29.710 1.00 65.39 95 PHE A C 1
ATOM 730 O O . PHE A 1 95 ? 23.896 19.552 28.652 1.00 64.16 95 PHE A O 1
ATOM 738 N N . TRP A 1 96 ? 24.055 21.160 30.212 1.00 65.83 96 TRP A N 1
ATOM 739 C CA . TRP A 1 96 ? 25.152 21.810 29.506 1.00 66.36 96 TRP A CA 1
ATOM 740 C C . TRP A 1 96 ? 26.471 21.074 29.688 1.00 66.97 96 TRP A C 1
ATOM 741 O O . TRP A 1 96 ? 27.343 21.160 28.817 1.00 67.19 96 TRP A O 1
ATOM 752 N N . GLU A 1 97 ? 26.640 20.353 30.800 1.00 69.01 97 GLU A N 1
ATOM 753 C CA . GLU A 1 97 ? 27.822 19.511 30.947 1.00 68.48 97 GLU A CA 1
ATOM 754 C C . GLU A 1 97 ? 27.865 18.441 29.864 1.00 67.67 97 GLU A C 1
ATOM 755 O O . GLU A 1 97 ? 28.924 18.162 29.297 1.00 68.93 97 GLU A O 1
ATOM 761 N N . MET A 1 98 ? 26.722 17.838 29.552 1.00 67.47 98 MET A N 1
ATOM 762 C CA . MET A 1 98 ? 26.683 16.854 28.478 1.00 66.30 98 MET A CA 1
ATOM 763 C C . MET A 1 98 ? 26.996 17.501 27.136 1.00 65.54 98 MET A C 1
ATOM 764 O O . MET A 1 98 ? 27.782 16.971 26.346 1.00 65.13 98 MET A O 1
ATOM 769 N N . VAL A 1 99 ? 26.385 18.652 26.863 1.00 66.57 99 VAL A N 1
ATOM 770 C CA . VAL A 1 99 ? 26.591 19.321 25.582 1.00 65.28 99 VAL A CA 1
ATOM 771 C C . VAL A 1 99 ? 28.073 19.541 25.336 1.00 67.25 99 VAL A C 1
ATOM 772 O O . VAL A 1 99 ? 28.583 19.286 24.238 1.00 68.90 99 VAL A O 1
ATOM 776 N N . TRP A 1 100 ? 28.788 19.996 26.369 1.00 67.80 100 TRP A N 1
ATOM 777 C CA . TRP A 1 100 ? 30.222 20.243 26.263 1.00 66.76 100 TRP A CA 1
ATOM 778 C C . TRP A 1 100 ? 30.984 18.948 26.024 1.00 67.07 100 TRP A C 1
ATOM 779 O O . TRP A 1 100 ? 31.751 18.828 25.063 1.00 66.64 100 TRP A O 1
ATOM 790 N N . GLU A 1 101 ? 30.772 17.964 26.893 1.00 66.41 101 GLU A N 1
ATOM 791 C CA . GLU A 1 101 ? 31.549 16.736 26.840 1.00 65.74 101 GLU A CA 1
ATOM 792 C C . GLU A 1 101 ? 31.360 16.003 25.515 1.00 67.68 101 GLU A C 1
ATOM 793 O O . GLU A 1 101 ? 32.340 15.572 24.895 1.00 70.91 101 GLU A O 1
ATOM 799 N N . GLN A 1 102 ? 30.121 15.874 25.051 1.00 67.55 102 GLN A N 1
ATOM 800 C CA . GLN A 1 102 ? 29.859 15.230 23.769 1.00 67.05 102 GLN A CA 1
ATOM 801 C C . GLN A 1 102 ? 30.131 16.144 22.577 1.00 68.32 102 GLN A C 1
ATOM 802 O O . GLN A 1 102 ? 29.885 15.732 21.437 1.00 68.70 102 GLN A O 1
ATOM 808 N N . LYS A 1 103 ? 30.617 17.367 22.815 1.00 67.24 103 LYS A N 1
ATOM 809 C CA . LYS A 1 103 ? 31.131 18.251 21.765 1.00 66.54 103 LYS A CA 1
ATOM 810 C C . LYS A 1 103 ? 30.052 18.651 20.765 1.00 67.62 103 LYS A C 1
ATOM 811 O O . LYS A 1 103 ? 30.312 18.775 19.565 1.00 66.65 103 LYS A O 1
ATOM 817 N N . SER A 1 104 ? 28.844 18.886 21.272 1.00 70.58 104 SER A N 1
ATOM 818 C CA . SER A 1 104 ? 27.703 19.228 20.436 1.00 69.33 104 SER A CA 1
ATOM 819 C C . SER A 1 104 ? 27.737 20.694 20.030 1.00 69.77 104 SER A C 1
ATOM 820 O O . SER A 1 104 ? 28.275 21.548 20.741 1.00 69.01 104 SER A O 1
ATOM 823 N N . ARG A 1 105 ? 27.148 20.978 18.870 1.00 70.34 105 ARG A N 1
ATOM 824 C CA . ARG A 1 105 ? 27.030 22.337 18.373 1.00 69.30 105 ARG A CA 1
ATOM 825 C C . ARG A 1 105 ? 25.601 22.838 18.273 1.00 71.47 105 ARG A C 1
ATOM 826 O O . ARG A 1 105 ? 25.394 24.056 18.304 1.00 72.60 105 ARG A O 1
ATOM 834 N N . GLY A 1 106 ? 24.623 21.954 18.161 1.00 66.79 106 GLY A N 1
ATOM 835 C CA . GLY A 1 106 ? 23.234 22.349 18.004 1.00 66.62 106 GLY A CA 1
ATOM 836 C C . GLY A 1 106 ? 22.370 21.798 19.121 1.00 68.34 106 GLY A C 1
ATOM 837 O O . GLY A 1 106 ? 22.558 20.664 19.563 1.00 66.77 106 GLY A O 1
ATOM 838 N N . VAL A 1 107 ? 21.440 22.624 19.593 1.00 67.14 107 VAL A N 1
ATOM 839 C CA . VAL A 1 107 ? 20.337 22.182 20.432 1.00 62.07 107 VAL A CA 1
ATOM 840 C C . VAL A 1 107 ? 19.063 22.453 19.657 1.00 64.05 107 VAL A C 1
ATOM 841 O O . VAL A 1 107 ? 18.938 23.497 19.009 1.00 66.29 107 VAL A O 1
ATOM 845 N N . VAL A 1 108 ? 18.136 21.503 19.688 1.00 65.30 108 VAL A N 1
ATOM 846 C CA . VAL A 1 108 ? 16.845 21.652 19.031 1.00 64.41 108 VAL A CA 1
ATOM 847 C C . VAL A 1 108 ? 15.777 21.513 20.104 1.00 65.95 108 VAL A C 1
ATOM 848 O O . VAL A 1 108 ? 15.642 20.449 20.721 1.00 67.05 108 VAL A O 1
ATOM 852 N N . MET A 1 109 ? 15.040 22.592 20.342 1.00 65.58 109 MET A N 1
ATOM 853 C CA . MET A 1 109 ? 13.990 22.633 21.352 1.00 67.75 109 MET A CA 1
ATOM 854 C C . MET A 1 109 ? 12.639 22.716 20.656 1.00 68.15 109 MET A C 1
ATOM 855 O O . MET A 1 109 ? 12.356 23.694 19.955 1.00 67.93 109 MET A O 1
ATOM 860 N N . LEU A 1 110 ? 11.811 21.692 20.843 1.00 68.18 110 LEU A N 1
ATOM 861 C CA . LEU A 1 110 ? 10.540 21.595 20.141 1.00 67.96 110 LEU A CA 1
ATOM 862 C C . LEU A 1 110 ? 9.348 21.849 21.052 1.00 69.72 110 LEU A C 1
ATOM 863 O O . LEU A 1 110 ? 8.212 21.564 20.661 1.00 71.42 110 LEU A O 1
ATOM 868 N N . ASN A 1 111 ? 9.572 22.382 22.247 1.00 69.54 111 ASN A N 1
ATOM 869 C CA . ASN A 1 111 ? 8.498 22.741 23.160 1.00 69.01 111 ASN A CA 1
ATOM 870 C C . ASN A 1 111 ? 8.729 24.147 23.685 1.00 68.86 111 ASN A C 1
ATOM 871 O O . ASN A 1 111 ? 9.789 24.745 23.489 1.00 68.84 111 ASN A O 1
ATOM 876 N N . ARG A 1 112 ? 7.716 24.676 24.356 1.00 70.48 112 ARG A N 1
ATOM 877 C CA . ARG A 1 112 ? 7.819 25.935 25.075 1.00 69.03 112 ARG A CA 1
ATOM 878 C C . ARG A 1 112 ? 8.020 25.638 26.555 1.00 69.20 112 ARG A C 1
ATOM 879 O O . ARG A 1 112 ? 7.714 24.546 27.036 1.00 68.89 112 ARG A O 1
ATOM 881 N N . VAL A 1 113 ? 8.573 26.618 27.271 1.00 70.35 113 VAL A N 1
ATOM 882 C CA . VAL A 1 113 ? 8.855 26.412 28.688 1.00 68.99 113 VAL A CA 1
ATOM 883 C C . VAL A 1 113 ? 7.565 26.252 29.478 1.00 70.67 113 VAL A C 1
ATOM 884 O O . VAL A 1 113 ? 7.517 25.492 30.455 1.00 71.39 113 VAL A O 1
ATOM 888 N N . MET A 1 114 ? 6.500 26.939 29.073 1.00 72.31 114 MET A N 1
ATOM 889 C CA . MET A 1 114 ? 5.164 26.696 29.605 1.00 74.19 114 MET A CA 1
ATOM 890 C C . MET A 1 114 ? 4.221 26.396 28.451 1.00 71.61 114 MET A C 1
ATOM 891 O O . MET A 1 114 ? 4.133 27.172 27.495 1.00 73.51 114 MET A O 1
ATOM 896 N N . GLU A 1 115 ? 3.541 25.261 28.530 1.00 68.97 115 GLU A N 1
ATOM 897 C CA . GLU A 1 115 ? 2.516 24.880 27.576 1.00 70.28 115 GLU A CA 1
ATOM 898 C C . GLU A 1 115 ? 1.273 24.494 28.356 1.00 73.03 115 GLU A C 1
ATOM 899 O O . GLU A 1 115 ? 1.372 23.956 29.464 1.00 72.96 115 GLU A O 1
ATOM 905 N N . LYS A 1 116 ? 0.110 24.778 27.767 1.00 73.59 116 LYS A N 1
ATOM 906 C CA . LYS A 1 116 ? -1.195 24.435 28.341 1.00 75.78 116 LYS A CA 1
ATOM 907 C C . LYS A 1 116 ? -1.215 24.665 29.849 1.00 76.04 116 LYS A C 1
ATOM 908 O O . LYS A 1 116 ? -1.578 23.787 30.637 1.00 77.12 116 LYS A O 1
ATOM 914 N N . GLY A 1 117 ? -0.777 25.859 30.248 1.00 73.45 117 GLY A N 1
ATOM 915 C CA . GLY A 1 117 ? -0.823 26.280 31.631 1.00 75.90 117 GLY A CA 1
ATOM 916 C C . GLY A 1 117 ? 0.182 25.649 32.573 1.00 78.58 117 GLY A C 1
ATOM 917 O O . GLY A 1 117 ? 0.278 26.093 33.724 1.00 80.80 117 GLY A O 1
ATOM 918 N N . SER A 1 118 ? 0.931 24.636 32.150 1.00 76.86 118 SER A N 1
ATOM 919 C CA . SER A 1 118 ? 1.897 23.978 33.019 1.00 76.13 118 SER A CA 1
ATOM 920 C C . SER A 1 118 ? 3.325 24.282 32.577 1.00 77.56 118 SER A C 1
ATOM 921 O O . SER A 1 118 ? 3.573 24.776 31.475 1.00 76.37 118 SER A O 1
ATOM 924 N N . LEU A 1 119 ? 4.272 23.969 33.465 1.00 76.31 119 LEU A N 1
ATOM 925 C CA . LEU A 1 119 ? 5.697 24.177 33.215 1.00 73.36 119 LEU A CA 1
ATOM 926 C C . LEU A 1 119 ? 6.300 22.889 32.666 1.00 72.15 119 LEU A C 1
ATOM 927 O O . LEU A 1 119 ? 6.467 21.912 33.402 1.00 71.67 119 LEU A O 1
ATOM 932 N N . LYS A 1 120 ? 6.644 22.891 31.379 1.00 71.16 120 LYS A N 1
ATOM 933 C CA . LYS A 1 120 ? 7.138 21.694 30.708 1.00 72.41 120 LYS A CA 1
ATOM 934 C C . LYS A 1 120 ? 8.660 21.601 30.667 1.00 72.80 120 LYS A C 1
ATOM 935 O O . LYS A 1 120 ? 9.188 20.575 30.222 1.00 72.83 120 LYS A O 1
ATOM 941 N N . CYS A 1 121 ? 9.373 22.628 31.123 1.00 70.27 121 CYS A N 1
ATOM 942 C CA . CYS A 1 121 ? 10.803 22.729 30.887 1.00 67.41 121 CYS A CA 1
ATOM 943 C C . CYS A 1 121 ? 11.344 23.935 31.632 1.00 67.51 121 CYS A C 1
ATOM 944 O O . CYS A 1 121 ? 10.717 24.994 31.636 1.00 67.90 121 CYS A O 1
ATOM 947 N N . ALA A 1 122 ? 12.504 23.775 32.257 1.00 67.44 122 ALA A N 1
ATOM 948 C CA . ALA A 1 122 ? 13.124 24.898 32.936 1.00 67.25 122 ALA A CA 1
ATOM 949 C C . ALA A 1 122 ? 13.724 25.846 31.910 1.00 68.81 122 ALA A C 1
ATOM 950 O O . ALA A 1 122 ? 14.076 25.448 30.796 1.00 68.59 122 ALA A O 1
ATOM 952 N N . GLN A 1 123 ? 13.817 27.124 32.283 1.00 68.66 123 GLN A N 1
ATOM 953 C CA . GLN A 1 123 ? 14.450 28.125 31.427 1.00 68.24 123 GLN A CA 1
ATOM 954 C C . GLN A 1 123 ? 15.960 27.939 31.547 1.00 68.99 123 GLN A C 1
ATOM 955 O O . GLN A 1 123 ? 16.645 28.599 32.330 1.00 71.88 123 GLN A O 1
ATOM 961 N N . TYR A 1 124 ? 16.483 27.009 30.754 1.00 65.10 124 TYR A N 1
ATOM 962 C CA . TYR A 1 124 ? 17.873 26.594 30.860 1.00 65.30 124 TYR A CA 1
ATOM 963 C C . TYR A 1 124 ? 18.827 27.447 30.027 1.00 66.05 124 TYR A C 1
ATOM 964 O O . TYR A 1 124 ? 20.007 27.100 29.924 1.00 63.74 124 TYR A O 1
ATOM 973 N N . TRP A 1 125 ? 18.352 28.534 29.420 1.00 67.17 125 TRP A N 1
ATOM 974 C CA . TRP A 1 125 ? 19.197 29.400 28.610 1.00 65.73 125 TRP A CA 1
ATOM 975 C C . TRP A 1 125 ? 18.806 30.851 28.857 1.00 67.84 125 TRP A C 1
ATOM 976 O O . TRP A 1 125 ? 17.648 31.137 29.174 1.00 68.77 125 TRP A O 1
ATOM 987 N N . PRO A 1 126 ? 19.753 31.780 28.737 1.00 70.41 126 PRO A N 1
ATOM 988 C CA . PRO A 1 126 ? 19.455 33.183 29.043 1.00 69.71 126 PRO A CA 1
ATOM 989 C C . PRO A 1 126 ? 18.659 33.859 27.940 1.00 71.01 126 PRO A C 1
ATOM 990 O O . PRO A 1 126 ? 18.871 33.617 26.750 1.00 69.93 126 PRO A O 1
ATOM 994 N N . GLN A 1 127 ? 17.741 34.737 28.355 1.00 73.83 127 GLN A N 1
ATOM 995 C CA . GLN A 1 127 ? 16.877 35.452 27.423 1.00 73.80 127 GLN A CA 1
ATOM 996 C C . GLN A 1 127 ? 17.387 36.843 27.070 1.00 74.26 127 GLN A C 1
ATOM 997 O O . GLN A 1 127 ? 16.920 37.422 26.083 1.00 75.17 127 GLN A O 1
ATOM 1003 N N . LYS A 1 128 ? 18.327 37.392 27.837 1.00 75.41 128 LYS A N 1
ATOM 1004 C CA . LYS A 1 128 ? 18.895 38.703 27.553 1.00 75.82 128 LYS A CA 1
ATOM 1005 C C . LYS A 1 128 ? 20.413 38.605 27.508 1.00 73.56 128 LYS A C 1
ATOM 1006 O O . LYS A 1 128 ? 21.026 37.945 28.353 1.00 74.10 128 LYS A O 1
ATOM 1012 N N . GLU A 1 129 ? 21.016 39.281 26.524 1.00 73.09 129 GLU A N 1
ATOM 1013 C CA . GLU A 1 129 ? 22.465 39.206 26.344 1.00 72.23 129 GLU A CA 1
ATOM 1014 C C . GLU A 1 129 ? 23.212 39.717 27.569 1.00 72.50 129 GLU A C 1
ATOM 1015 O O . GLU A 1 129 ? 24.321 39.257 27.856 1.00 71.37 129 GLU A O 1
ATOM 1021 N N . GLU A 1 130 ? 22.619 40.652 28.308 1.00 75.20 130 GLU A N 1
ATOM 1022 C CA . GLU A 1 130 ? 23.253 41.210 29.493 1.00 75.24 130 GLU A CA 1
ATOM 1023 C C . GLU A 1 130 ? 23.127 40.312 30.718 1.00 76.34 130 GLU A C 1
ATOM 1024 O O . GLU A 1 130 ? 23.736 40.612 31.751 1.00 76.55 130 GLU A O 1
ATOM 1030 N N . LYS A 1 131 ? 22.370 39.220 30.625 1.00 76.99 131 LYS A N 1
ATOM 1031 C CA . LYS A 1 131 ? 22.101 38.319 31.748 1.00 76.01 131 LYS A CA 1
ATOM 1032 C C . LYS A 1 131 ? 22.592 36.922 31.381 1.00 74.98 131 LYS A C 1
ATOM 1033 O O . LYS A 1 131 ? 21.820 36.086 30.914 1.00 77.55 131 LYS A O 1
ATOM 1039 N N . GLU A 1 132 ? 23.875 36.664 31.601 1.00 74.15 132 GLU A N 1
ATOM 1040 C CA . GLU A 1 132 ? 24.417 35.346 31.313 1.00 72.14 132 GLU A CA 1
ATOM 1041 C C . GLU A 1 132 ? 24.198 34.427 32.508 1.00 71.76 132 GLU A C 1
ATOM 1042 O O . GLU A 1 132 ? 24.116 34.873 33.657 1.00 70.94 132 GLU A O 1
ATOM 1048 N N . MET A 1 133 ? 24.091 33.130 32.222 1.00 71.37 133 MET A N 1
ATOM 1049 C CA . MET A 1 133 ? 23.802 32.122 33.235 1.00 68.48 133 MET A CA 1
ATOM 1050 C C . MET A 1 133 ? 25.085 31.412 33.630 1.00 68.67 133 MET A C 1
ATOM 1051 O O . MET A 1 133 ? 25.868 31.001 32.765 1.00 68.04 133 MET A O 1
ATOM 1056 N N . ILE A 1 134 ? 25.295 31.276 34.933 1.00 68.70 134 ILE A N 1
ATOM 1057 C CA . ILE A 1 134 ? 26.477 30.632 35.481 1.00 70.34 134 ILE A CA 1
ATOM 1058 C C . ILE A 1 134 ? 26.005 29.447 36.308 1.00 71.87 134 ILE A C 1
ATOM 1059 O O . ILE A 1 134 ? 25.424 29.619 37.388 1.00 73.57 134 ILE A O 1
ATOM 1064 N N . PHE A 1 135 ? 26.235 28.246 35.791 1.00 72.79 135 PHE A N 1
ATOM 1065 C CA . PHE A 1 135 ? 25.953 27.014 36.510 1.00 73.26 135 PHE A CA 1
ATOM 1066 C C . PHE A 1 135 ? 27.197 26.658 37.316 1.00 73.76 135 PHE A C 1
ATOM 1067 O O . PHE A 1 135 ? 28.247 26.352 36.745 1.00 73.27 135 PHE A O 1
ATOM 1075 N N . GLU A 1 136 ? 27.086 26.723 38.643 1.00 77.13 136 GLU A N 1
ATOM 1076 C CA . GLU A 1 136 ? 28.243 26.492 39.497 1.00 78.62 136 GLU A CA 1
ATOM 1077 C C . GLU A 1 136 ? 28.502 25.017 39.761 1.00 76.78 136 GLU A C 1
ATOM 1078 O O . GLU A 1 136 ? 29.630 24.658 40.109 1.00 76.19 136 GLU A O 1
ATOM 1084 N N . ASP A 1 137 ? 27.493 24.157 39.599 1.00 79.65 137 ASP A N 1
ATOM 1085 C CA . ASP A 1 137 ? 27.685 22.733 39.863 1.00 80.10 137 ASP A CA 1
ATOM 1086 C C . ASP A 1 137 ? 28.589 22.080 38.825 1.00 80.31 137 ASP A C 1
ATOM 1087 O O . ASP A 1 137 ? 29.366 21.177 39.159 1.00 81.06 137 ASP A O 1
ATOM 1092 N N . THR A 1 138 ? 28.507 22.515 37.570 1.00 79.00 138 THR A N 1
ATOM 1093 C CA . THR A 1 138 ? 29.368 22.002 36.515 1.00 78.22 138 THR A CA 1
ATOM 1094 C C . THR A 1 138 ? 30.348 23.052 36.010 1.00 76.83 138 THR A C 1
ATOM 1095 O O . THR A 1 138 ? 31.020 22.821 35.000 1.00 78.88 138 THR A O 1
ATOM 1099 N N . ASN A 1 139 ? 30.443 24.190 36.697 1.00 75.15 139 ASN A N 1
ATOM 1100 C CA . ASN A 1 139 ? 31.396 25.263 36.400 1.00 75.56 139 ASN A CA 1
ATOM 1101 C C . ASN A 1 139 ? 31.364 25.641 34.918 1.00 75.67 139 ASN A C 1
ATOM 1102 O O . ASN A 1 139 ? 32.336 25.479 34.177 1.00 74.89 139 ASN A O 1
ATOM 1107 N N . LEU A 1 140 ? 30.211 26.161 34.502 1.00 74.80 140 LEU A N 1
ATOM 1108 C CA . LEU A 1 140 ? 29.986 26.597 33.135 1.00 72.43 140 LEU A CA 1
ATOM 1109 C C . LEU A 1 140 ? 29.377 27.989 33.143 1.00 70.15 140 LEU A C 1
ATOM 1110 O O . LEU A 1 140 ? 28.770 28.418 34.126 1.00 72.33 140 LEU A O 1
ATOM 1115 N N . LYS A 1 141 ? 29.554 28.696 32.032 1.00 67.21 141 LYS A N 1
ATOM 1116 C CA . LYS A 1 141 ? 28.943 30.002 31.836 1.00 69.47 141 LYS A CA 1
ATOM 1117 C C . LYS A 1 141 ? 28.300 30.029 30.462 1.00 69.14 141 LYS A C 1
ATOM 1118 O O . LYS A 1 141 ? 28.913 29.613 29.474 1.00 66.28 141 LYS A O 1
ATOM 1124 N N . LEU A 1 142 ? 27.066 30.518 30.403 1.00 68.09 142 LEU A N 1
ATOM 1125 C CA . LEU A 1 142 ? 26.308 30.537 29.165 1.00 66.00 142 LEU A CA 1
ATOM 1126 C C . LEU A 1 142 ? 25.833 31.954 28.909 1.00 66.01 142 LEU A C 1
ATOM 1127 O O . LEU A 1 142 ? 25.227 32.572 29.786 1.00 66.60 142 LEU A O 1
ATOM 1132 N N . THR A 1 143 ? 26.111 32.467 27.718 1.00 64.81 143 THR A N 1
ATOM 1133 C CA . THR A 1 143 ? 25.821 33.851 27.387 1.00 66.44 143 THR A CA 1
ATOM 1134 C C . THR A 1 143 ? 25.095 33.922 26.055 1.00 67.52 143 THR A C 1
ATOM 1135 O O . THR A 1 143 ? 25.476 33.245 25.095 1.00 67.41 143 THR A O 1
ATOM 1139 N N . LEU A 1 144 ? 24.049 34.747 26.005 1.00 67.44 144 LEU A N 1
ATOM 1140 C CA . LEU A 1 144 ? 23.295 34.960 24.777 1.00 67.08 144 LEU A CA 1
ATOM 1141 C C . LEU A 1 144 ? 24.039 35.939 23.881 1.00 67.68 144 LEU A C 1
ATOM 1142 O O . LEU A 1 144 ? 24.430 37.020 24.327 1.00 71.07 144 LEU A O 1
ATOM 1147 N N . ILE A 1 145 ? 24.227 35.574 22.617 1.00 66.66 145 ILE A N 1
ATOM 1148 C CA . ILE A 1 145 ? 25.005 36.386 21.684 1.00 68.16 145 ILE A CA 1
ATOM 1149 C C . ILE A 1 145 ? 24.110 37.142 20.710 1.00 68.50 145 ILE A C 1
ATOM 1150 O O . ILE A 1 145 ? 24.316 38.330 20.466 1.00 70.21 145 ILE A O 1
ATOM 1155 N N . SER A 1 146 ? 23.112 36.471 20.145 1.00 68.42 146 SER A N 1
ATOM 1156 C CA . SER A 1 146 ? 22.211 37.077 19.173 1.00 68.46 146 SER A CA 1
ATOM 1157 C C . SER A 1 146 ? 21.061 36.114 18.946 1.00 68.46 146 SER A C 1
ATOM 1158 O O . SER A 1 146 ? 21.183 34.918 19.217 1.00 69.93 146 SER A O 1
ATOM 1161 N N . GLU A 1 147 ? 19.946 36.639 18.436 1.00 71.82 147 GLU A N 1
ATOM 1162 C CA . GLU A 1 147 ? 18.803 35.784 18.131 1.00 73.91 147 GLU A CA 1
ATOM 1163 C C . GLU A 1 147 ? 18.033 36.324 16.935 1.00 74.83 147 GLU A C 1
ATOM 1164 O O . GLU A 1 147 ? 17.723 37.517 16.873 1.00 76.53 147 GLU A O 1
ATOM 1170 N N . ASP A 1 148 ? 17.741 35.433 15.983 1.00 77.33 148 ASP A N 1
ATOM 1171 C CA . ASP A 1 148 ? 16.900 35.729 14.826 1.00 80.03 148 ASP A CA 1
ATOM 1172 C C . ASP A 1 148 ? 15.521 35.134 15.091 1.00 77.52 148 ASP A C 1
ATOM 1173 O O . ASP A 1 148 ? 15.358 33.911 15.104 1.00 76.03 148 ASP A O 1
ATOM 1178 N N . ILE A 1 149 ? 14.529 35.999 15.285 1.00 76.03 149 ILE A N 1
ATOM 1179 C CA . ILE A 1 149 ? 13.189 35.586 15.679 1.00 76.52 149 ILE A CA 1
ATOM 1180 C C . ILE A 1 149 ? 12.317 35.529 14.437 1.00 77.99 149 ILE A C 1
ATOM 1181 O O . ILE A 1 149 ? 12.109 36.547 13.768 1.00 79.73 149 ILE A O 1
ATOM 1186 N N . LYS A 1 150 ? 11.828 34.336 14.117 1.00 78.69 150 LYS A N 1
ATOM 1187 C CA . LYS A 1 150 ? 10.890 34.115 13.032 1.00 78.41 150 LYS A CA 1
ATOM 1188 C C . LYS A 1 150 ? 9.496 33.923 13.624 1.00 79.61 150 LYS A C 1
ATOM 1189 O O . LYS A 1 150 ? 9.304 33.964 14.842 1.00 78.84 150 LYS A O 1
ATOM 1195 N N . SER A 1 151 ? 8.511 33.700 12.751 1.00 81.62 151 SER A N 1
ATOM 1196 C CA . SER A 1 151 ? 7.124 33.677 13.203 1.00 82.48 151 SER A CA 1
ATOM 1197 C C . SER A 1 151 ? 6.852 32.502 14.136 1.00 81.81 151 SER A C 1
ATOM 1198 O O . SER A 1 151 ? 6.222 32.677 15.185 1.00 81.44 151 SER A O 1
ATOM 1201 N N . TYR A 1 152 ? 7.321 31.299 13.777 1.00 83.58 152 TYR A N 1
ATOM 1202 C CA . TYR A 1 152 ? 7.074 30.091 14.560 1.00 81.31 152 TYR A CA 1
ATOM 1203 C C . TYR A 1 152 ? 8.337 29.437 15.116 1.00 78.60 152 TYR A C 1
ATOM 1204 O O . TYR A 1 152 ? 8.230 28.437 15.834 1.00 76.96 152 TYR A O 1
ATOM 1213 N N . TYR A 1 153 ? 9.523 29.951 14.806 1.00 77.21 153 TYR A N 1
ATOM 1214 C CA . TYR A 1 153 ? 10.745 29.421 15.389 1.00 77.81 153 TYR A CA 1
ATOM 1215 C C . TYR A 1 153 ? 11.737 30.551 15.621 1.00 77.17 153 TYR A C 1
ATOM 1216 O O . TYR A 1 153 ? 11.621 31.639 15.055 1.00 76.86 153 TYR A O 1
ATOM 1225 N N . THR A 1 154 ? 12.721 30.275 16.473 1.00 75.28 154 THR A N 1
ATOM 1226 C CA . THR A 1 154 ? 13.734 31.255 16.839 1.00 74.83 154 THR A CA 1
ATOM 1227 C C . THR A 1 154 ? 15.094 30.576 16.852 1.00 72.76 154 THR A C 1
ATOM 1228 O O . THR A 1 154 ? 15.249 29.509 17.452 1.00 73.04 154 THR A O 1
ATOM 1232 N N . VAL A 1 155 ? 16.073 31.192 16.197 1.00 73.31 155 VAL A N 1
ATOM 1233 C CA . VAL A 1 155 ? 17.442 30.684 16.143 1.00 72.89 155 VAL A CA 1
ATOM 1234 C C . VAL A 1 155 ? 18.313 31.601 16.994 1.00 73.13 155 VAL A C 1
ATOM 1235 O O . VAL A 1 155 ? 18.571 32.751 16.616 1.00 73.38 155 VAL A O 1
ATOM 1239 N N . ARG A 1 156 ? 18.769 31.109 18.138 1.00 69.36 156 ARG A N 1
ATOM 1240 C CA . ARG A 1 156 ? 19.676 31.879 18.970 1.00 67.00 156 ARG A CA 1
ATOM 1241 C C . ARG A 1 156 ? 21.112 31.442 18.722 1.00 67.96 156 ARG A C 1
ATOM 1242 O O . ARG A 1 156 ? 21.381 30.368 18.185 1.00 69.12 156 ARG A O 1
ATOM 1250 N N . GLN A 1 157 ? 22.040 32.305 19.113 1.00 69.28 157 GLN A N 1
ATOM 1251 C CA . GLN A 1 157 ? 23.464 32.019 19.043 1.00 66.87 157 GLN A CA 1
ATOM 1252 C C . GLN A 1 157 ? 24.007 32.132 20.454 1.00 68.64 157 GLN A C 1
ATOM 1253 O O . GLN A 1 157 ? 23.905 33.194 21.076 1.00 68.36 157 GLN A O 1
ATOM 1259 N N . LEU A 1 158 ? 24.550 31.035 20.969 1.00 68.34 158 LEU A N 1
ATOM 1260 C CA . LEU A 1 158 ? 24.954 30.946 22.361 1.00 67.41 158 LEU A CA 1
ATOM 1261 C C . LEU A 1 158 ? 26.436 30.640 22.445 1.00 69.60 158 LEU A C 1
ATOM 1262 O O . LEU A 1 158 ? 26.950 29.820 21.679 1.00 72.14 158 LEU A O 1
ATOM 1267 N N . GLU A 1 159 ? 27.111 31.309 23.374 1.00 69.12 159 GLU A N 1
ATOM 1268 C CA . GLU A 1 159 ? 28.506 31.037 23.694 1.00 69.31 159 GLU A CA 1
ATOM 1269 C C . GLU A 1 159 ? 28.560 30.332 25.040 1.00 69.14 159 GLU A C 1
ATOM 1270 O O . GLU A 1 159 ? 28.070 30.856 26.046 1.00 70.08 159 GLU A O 1
ATOM 1276 N N . LEU A 1 160 ? 29.136 29.142 25.054 1.00 66.55 160 LEU A N 1
ATOM 1277 C CA . LEU A 1 160 ? 29.306 28.378 26.276 1.00 68.64 160 LEU A CA 1
ATOM 1278 C C . LEU A 1 160 ? 30.790 28.319 26.617 1.00 69.53 160 LEU A C 1
ATOM 1279 O O . LEU A 1 160 ? 31.618 27.987 25.762 1.00 66.66 160 LEU A O 1
ATOM 1284 N N . GLU A 1 161 ? 31.114 28.656 27.861 1.00 69.32 161 GLU A N 1
ATOM 1285 C CA . GLU A 1 161 ? 32.483 28.713 28.345 1.00 69.35 161 GLU A CA 1
ATOM 1286 C C . GLU A 1 161 ? 32.659 27.701 29.466 1.00 69.48 161 GLU A C 1
ATOM 1287 O O . GLU A 1 161 ? 31.792 27.569 30.330 1.00 70.18 161 GLU A O 1
ATOM 1293 N N . ASN A 1 162 ? 33.770 26.978 29.441 1.00 71.39 162 ASN A N 1
ATOM 1294 C CA . ASN A 1 162 ? 34.163 26.143 30.566 1.00 71.47 162 ASN A CA 1
ATOM 1295 C C . ASN A 1 162 ? 34.988 27.011 31.503 1.00 73.82 162 ASN A C 1
ATOM 1296 O O . ASN A 1 162 ? 36.100 27.418 31.160 1.00 75.12 162 ASN A O 1
ATOM 1301 N N . LEU A 1 163 ? 34.437 27.310 32.682 1.00 75.73 163 LEU A N 1
ATOM 1302 C CA . LEU A 1 163 ? 35.143 28.178 33.617 1.00 75.87 163 LEU A CA 1
ATOM 1303 C C . LEU A 1 163 ? 36.430 27.539 34.129 1.00 76.03 163 LEU A C 1
ATOM 1304 O O . LEU A 1 163 ? 37.363 28.254 34.509 1.00 77.04 163 LEU A O 1
ATOM 1309 N N . THR A 1 164 ? 36.505 26.207 34.141 1.00 75.62 164 THR A N 1
ATOM 1310 C CA . THR A 1 164 ? 37.721 25.540 34.601 1.00 76.43 164 THR A CA 1
ATOM 1311 C C . THR A 1 164 ? 38.878 25.789 33.643 1.00 75.65 164 THR A C 1
ATOM 1312 O O . THR A 1 164 ? 39.978 26.163 34.064 1.00 79.28 164 THR A O 1
ATOM 1316 N N . THR A 1 165 ? 38.646 25.600 32.345 1.00 74.45 165 THR A N 1
ATOM 1317 C CA . THR A 1 165 ? 39.711 25.638 31.353 1.00 74.53 165 THR A CA 1
ATOM 1318 C C . THR A 1 165 ? 39.737 26.909 30.520 1.00 77.76 165 THR A C 1
ATOM 1319 O O . THR A 1 165 ? 40.759 27.180 29.875 1.00 79.96 165 THR A O 1
ATOM 1323 N N . GLN A 1 166 ? 38.643 27.676 30.507 1.00 79.51 166 GLN A N 1
ATOM 1324 C CA . GLN A 1 166 ? 38.497 28.927 29.762 1.00 81.42 166 GLN A CA 1
ATOM 1325 C C . GLN A 1 166 ? 38.352 28.718 28.253 1.00 80.18 166 GLN A C 1
ATOM 1326 O O . GLN A 1 166 ? 38.496 29.676 27.478 1.00 79.80 166 GLN A O 1
ATOM 1332 N N . GLU A 1 167 ? 38.050 27.495 27.807 1.00 77.36 167 GLU A N 1
ATOM 1333 C CA . GLU A 1 167 ? 37.650 27.283 26.420 1.00 75.48 167 GLU A CA 1
ATOM 1334 C C . GLU A 1 167 ? 36.229 27.797 26.219 1.00 75.22 167 GLU A C 1
ATOM 1335 O O . GLU A 1 167 ? 35.383 27.673 27.108 1.00 74.42 167 GLU A O 1
ATOM 1341 N N . THR A 1 168 ? 35.960 28.371 25.045 1.00 71.93 168 THR A N 1
ATOM 1342 C CA . THR A 1 168 ? 34.615 28.815 24.706 1.00 70.82 168 THR A CA 1
ATOM 1343 C C . THR A 1 168 ? 34.178 28.188 23.392 1.00 70.08 168 THR A C 1
ATOM 1344 O O . THR A 1 168 ? 34.993 28.000 22.486 1.00 70.40 168 THR A O 1
ATOM 1348 N N . ARG A 1 169 ? 32.881 27.884 23.287 1.00 68.67 169 ARG A N 1
ATOM 1349 C CA . ARG A 1 169 ? 32.303 27.287 22.091 1.00 68.69 169 ARG A CA 1
ATOM 1350 C C . ARG A 1 169 ? 31.030 28.019 21.694 1.00 70.80 169 ARG A C 1
ATOM 1351 O O . ARG A 1 169 ? 30.319 28.574 22.538 1.00 71.98 169 ARG A O 1
ATOM 1359 N N . GLU A 1 170 ? 30.741 28.009 20.395 1.00 70.65 170 GLU A N 1
ATOM 1360 C CA . GLU A 1 170 ? 29.491 28.550 19.878 1.00 70.98 170 GLU A CA 1
ATOM 1361 C C . GLU A 1 170 ? 28.458 27.435 19.759 1.00 74.03 170 GLU A C 1
ATOM 1362 O O . GLU A 1 170 ? 28.737 26.380 19.177 1.00 74.16 170 GLU A O 1
ATOM 1368 N N . ILE A 1 171 ? 27.271 27.670 20.312 1.00 71.93 171 ILE A N 1
ATOM 1369 C CA . ILE A 1 171 ? 26.180 26.699 20.302 1.00 69.53 171 ILE A CA 1
ATOM 1370 C C . ILE A 1 171 ? 24.978 27.363 19.651 1.00 70.09 171 ILE A C 1
ATOM 1371 O O . ILE A 1 171 ? 24.515 28.409 20.120 1.00 71.52 171 ILE A O 1
ATOM 1376 N N . LEU A 1 172 ? 24.476 26.762 18.577 1.00 66.37 172 LEU A N 1
ATOM 1377 C CA . LEU A 1 172 ? 23.265 27.247 17.932 1.00 65.02 172 LEU A CA 1
ATOM 1378 C C . LEU A 1 172 ? 22.055 26.620 18.607 1.00 67.28 172 LEU A C 1
ATOM 1379 O O . LEU A 1 172 ? 22.023 25.407 18.840 1.00 67.99 172 LEU A O 1
ATOM 1384 N N . HIS A 1 173 ? 21.058 27.447 18.913 1.00 65.46 173 HIS A N 1
ATOM 1385 C CA . HIS A 1 173 ? 19.844 27.015 19.597 1.00 63.68 173 HIS A CA 1
ATOM 1386 C C . HIS A 1 173 ? 18.670 27.211 18.648 1.00 65.70 173 HIS A C 1
ATOM 1387 O O . HIS A 1 173 ? 18.344 28.346 18.286 1.00 67.13 173 HIS A O 1
ATOM 1394 N N . PHE A 1 174 ? 18.042 26.105 18.243 1.00 66.39 174 PHE A N 1
ATOM 1395 C CA . PHE A 1 174 ? 16.917 26.116 17.307 1.00 66.95 174 PHE A CA 1
ATOM 1396 C C . PHE A 1 174 ? 15.639 25.820 18.076 1.00 66.51 174 PHE A C 1
ATOM 1397 O O . PHE A 1 174 ? 15.389 24.670 18.450 1.00 68.75 174 PHE A O 1
ATOM 1405 N N . HIS A 1 175 ? 14.818 26.844 18.285 1.00 67.55 175 HIS A N 1
ATOM 1406 C CA . HIS A 1 175 ? 13.617 26.745 19.111 1.00 68.97 175 HIS A CA 1
ATOM 1407 C C . HIS A 1 175 ? 12.382 26.772 18.222 1.00 70.52 175 HIS A C 1
ATOM 1408 O O . HIS A 1 175 ? 12.031 27.823 17.679 1.00 71.20 175 HIS A O 1
ATOM 1415 N N . TYR A 1 176 ? 11.720 25.620 18.088 1.00 71.85 176 TYR A N 1
ATOM 1416 C CA . TYR A 1 176 ? 10.420 25.514 17.430 1.00 71.80 176 TYR A CA 1
ATOM 1417 C C . TYR A 1 176 ? 9.332 25.769 18.473 1.00 70.92 176 TYR A C 1
ATOM 1418 O O . TYR A 1 176 ? 9.183 24.990 19.421 1.00 69.48 176 TYR A O 1
ATOM 1427 N N . THR A 1 177 ? 8.573 26.853 18.298 1.00 72.19 177 THR A N 1
ATOM 1428 C CA . THR A 1 177 ? 7.725 27.381 19.363 1.00 72.62 177 THR A CA 1
ATOM 1429 C C . THR A 1 177 ? 6.256 26.997 19.249 1.00 74.19 177 THR A C 1
ATOM 1430 O O . THR A 1 177 ? 5.517 27.172 20.225 1.00 73.58 177 THR A O 1
ATOM 1434 N N . THR A 1 178 ? 5.813 26.489 18.099 1.00 75.20 178 THR A N 1
ATOM 1435 C CA . THR A 1 178 ? 4.402 26.223 17.841 1.00 73.92 178 THR A CA 1
ATOM 1436 C C . THR A 1 178 ? 4.167 24.760 17.476 1.00 75.08 178 THR A C 1
ATOM 1437 O O . THR A 1 178 ? 3.448 24.444 16.524 1.00 74.67 178 THR A O 1
ATOM 1441 N N . TRP A 1 179 ? 4.775 23.846 18.228 1.00 75.26 179 TRP A N 1
ATOM 1442 C CA . TRP A 1 179 ? 4.518 22.411 18.085 1.00 72.29 179 TRP A CA 1
ATOM 1443 C C . TRP A 1 179 ? 3.958 21.897 19.402 1.00 70.92 179 TRP A C 1
ATOM 1444 O O . TRP A 1 179 ? 4.723 21.626 20.343 1.00 71.83 179 TRP A O 1
ATOM 1455 N N . PRO A 1 180 ? 2.644 21.736 19.518 1.00 71.59 180 PRO A N 1
ATOM 1456 C CA . PRO A 1 180 ? 2.054 21.435 20.822 1.00 71.46 180 PRO A CA 1
ATOM 1457 C C . PRO A 1 180 ? 2.396 20.030 21.269 1.00 73.36 180 PRO A C 1
ATOM 1458 O O . PRO A 1 180 ? 2.655 19.141 20.454 1.00 74.77 180 PRO A O 1
ATOM 1462 N N . ALA A 1 181 ? 2.394 19.835 22.584 1.00 74.60 181 ALA A N 1
ATOM 1463 C CA . ALA A 1 181 ? 2.625 18.501 23.120 1.00 72.66 181 ALA A CA 1
ATOM 1464 C C . ALA A 1 181 ? 1.532 17.566 22.630 1.00 73.62 181 ALA A C 1
ATOM 1465 O O . ALA A 1 181 ? 0.343 17.902 22.663 1.00 74.46 181 ALA A O 1
ATOM 1467 N N . PHE A 1 182 ? 1.954 16.408 22.132 1.00 74.06 182 PHE A N 1
ATOM 1468 C CA . PHE A 1 182 ? 1.102 15.361 21.581 1.00 70.23 182 PHE A CA 1
ATOM 1469 C C . PHE A 1 182 ? 0.371 15.802 20.327 1.00 69.02 182 PHE A C 1
ATOM 1470 O O . PHE A 1 182 ? -0.520 15.091 19.856 1.00 73.38 182 PHE A O 1
ATOM 1478 N N . GLY A 1 183 ? 0.756 16.939 19.750 1.00 66.65 183 GLY A N 1
ATOM 1479 C CA . GLY A 1 183 ? 0.216 17.397 18.501 1.00 71.97 183 GLY A CA 1
ATOM 1480 C C . GLY A 1 183 ? 1.211 17.276 17.364 1.00 74.81 183 GLY A C 1
ATOM 1481 O O . GLY A 1 183 ? 2.167 16.505 17.406 1.00 75.25 183 GLY A O 1
ATOM 1482 N N . VAL A 1 184 ? 0.972 18.080 16.320 1.00 76.92 184 VAL A N 1
ATOM 1483 C CA . VAL A 1 184 ? 1.786 18.035 15.107 1.00 78.26 184 VAL A CA 1
ATOM 1484 C C . VAL A 1 184 ? 2.003 19.443 14.597 1.00 77.40 184 VAL A C 1
ATOM 1485 O O . VAL A 1 184 ? 1.288 20.387 14.985 1.00 78.60 184 VAL A O 1
ATOM 1489 N N . PRO A 1 185 ? 2.998 19.644 13.735 1.00 79.05 185 PRO A N 1
ATOM 1490 C CA . PRO A 1 185 ? 3.211 20.962 13.134 1.00 80.24 185 PRO A CA 1
ATOM 1491 C C . PRO A 1 185 ? 2.024 21.407 12.291 1.00 81.75 185 PRO A C 1
ATOM 1492 O O . PRO A 1 185 ? 1.204 20.604 11.846 1.00 82.59 185 PRO A O 1
ATOM 1496 N N . GLU A 1 186 ? 1.948 22.725 12.075 1.00 84.83 186 GLU A N 1
ATOM 1497 C CA . GLU A 1 186 ? 0.867 23.289 11.272 1.00 82.64 186 GLU A CA 1
ATOM 1498 C C . GLU A 1 186 ? 0.878 22.719 9.861 1.00 84.88 186 GLU A C 1
ATOM 1499 O O . GLU A 1 186 ? -0.178 22.415 9.295 1.00 87.82 186 GLU A O 1
ATOM 1501 N N . SER A 1 187 ? 2.063 22.544 9.282 1.00 84.70 187 SER A N 1
ATOM 1502 C CA . SER A 1 187 ? 2.142 22.006 7.934 1.00 87.56 187 SER A CA 1
ATOM 1503 C C . SER A 1 187 ? 3.486 21.328 7.748 1.00 88.82 187 SER A C 1
ATOM 1504 O O . SER A 1 187 ? 4.466 21.704 8.402 1.00 88.07 187 SER A O 1
ATOM 1507 N N . PRO A 1 188 ? 3.558 20.317 6.884 1.00 88.34 188 PRO A N 1
ATOM 1508 C CA . PRO A 1 188 ? 4.859 19.745 6.519 1.00 86.40 188 PRO A CA 1
ATOM 1509 C C . PRO A 1 188 ? 5.871 20.763 6.015 1.00 89.85 188 PRO A C 1
ATOM 1510 O O . PRO A 1 188 ? 7.075 20.582 6.237 1.00 92.65 188 PRO A O 1
ATOM 1514 N N . ALA A 1 189 ? 5.432 21.828 5.340 1.00 89.89 189 ALA A N 1
ATOM 1515 C CA . ALA A 1 189 ? 6.388 22.839 4.895 1.00 90.25 189 ALA A CA 1
ATOM 1516 C C . ALA A 1 189 ? 7.018 23.560 6.080 1.00 88.71 189 ALA A C 1
ATOM 1517 O O . ALA A 1 189 ? 8.230 23.794 6.096 1.00 88.70 189 ALA A O 1
ATOM 1519 N N . SER A 1 190 ? 6.213 23.911 7.085 1.00 88.31 190 SER A N 1
ATOM 1520 C CA . SER A 1 190 ? 6.753 24.598 8.253 1.00 88.51 190 SER A CA 1
ATOM 1521 C C . SER A 1 190 ? 7.700 23.702 9.042 1.00 85.98 190 SER A C 1
ATOM 1522 O O . SER A 1 190 ? 8.618 24.199 9.702 1.00 85.97 190 SER A O 1
ATOM 1525 N N . PHE A 1 191 ? 7.499 22.387 8.985 1.00 84.02 191 PHE A N 1
ATOM 1526 C CA . PHE A 1 191 ? 8.435 21.471 9.623 1.00 84.34 191 PHE A CA 1
ATOM 1527 C C . PHE A 1 191 ? 9.721 21.342 8.816 1.00 85.01 191 PHE A C 1
ATOM 1528 O O . PHE A 1 191 ? 10.819 21.512 9.355 1.00 84.20 191 PHE A O 1
ATOM 1536 N N . LEU A 1 192 ? 9.603 21.016 7.528 1.00 85.16 192 LEU A N 1
ATOM 1537 C CA . LEU A 1 192 ? 10.791 20.818 6.705 1.00 86.11 192 LEU A CA 1
ATOM 1538 C C . LEU A 1 192 ? 11.633 22.084 6.628 1.00 84.91 192 LEU A C 1
ATOM 1539 O O . LEU A 1 192 ? 12.868 22.019 6.672 1.00 84.23 192 LEU A O 1
ATOM 1544 N N . ASN A 1 193 ? 10.985 23.246 6.514 1.00 85.79 193 ASN A N 1
ATOM 1545 C CA . ASN A 1 193 ? 11.714 24.510 6.524 1.00 86.95 193 ASN A CA 1
ATOM 1546 C C . ASN A 1 193 ? 12.504 24.679 7.814 1.00 85.69 193 ASN A C 1
ATOM 1547 O O . ASN A 1 193 ? 13.542 25.353 7.827 1.00 82.68 193 ASN A O 1
ATOM 1552 N N . PHE A 1 194 ? 12.034 24.068 8.903 1.00 83.94 194 PHE A N 1
ATOM 1553 C CA . PHE A 1 194 ? 12.779 24.111 10.153 1.00 81.31 194 PHE A CA 1
ATOM 1554 C C . PHE A 1 194 ? 13.889 23.072 10.179 1.00 79.95 194 PHE A C 1
ATOM 1555 O O . PHE A 1 194 ? 14.964 23.335 10.724 1.00 80.85 194 PHE A O 1
ATOM 1563 N N . LEU A 1 195 ? 13.649 21.890 9.606 1.00 79.53 195 LEU A N 1
ATOM 1564 C CA . LEU A 1 195 ? 14.679 20.856 9.581 1.00 78.04 195 LEU A CA 1
ATOM 1565 C C . LEU A 1 195 ? 15.891 21.311 8.777 1.00 81.24 195 LEU A C 1
ATOM 1566 O O . LEU A 1 195 ? 17.032 21.229 9.248 1.00 79.17 195 LEU A O 1
ATOM 1571 N N . PHE A 1 196 ? 15.662 21.808 7.561 1.00 83.85 196 PHE A N 1
ATOM 1572 C CA . PHE A 1 196 ? 16.778 22.222 6.717 1.00 83.63 196 PHE A CA 1
ATOM 1573 C C . PHE A 1 196 ? 17.502 23.436 7.283 1.00 82.72 196 PHE A C 1
ATOM 1574 O O . PHE A 1 196 ? 18.715 23.577 7.084 1.00 81.73 196 PHE A O 1
ATOM 1582 N N . LYS A 1 197 ? 16.787 24.317 7.990 1.00 82.84 197 LYS A N 1
ATOM 1583 C CA . LYS A 1 197 ? 17.455 25.417 8.678 1.00 81.80 197 LYS A CA 1
ATOM 1584 C C . LYS A 1 197 ? 18.476 24.889 9.678 1.00 79.51 197 LYS A C 1
ATOM 1585 O O . LYS A 1 197 ? 19.488 25.551 9.942 1.00 78.60 197 LYS A O 1
ATOM 1591 N N . VAL A 1 198 ? 18.232 23.694 10.227 1.00 78.66 198 VAL A N 1
ATOM 1592 C CA . VAL A 1 198 ? 19.205 23.055 11.107 1.00 76.71 198 VAL A CA 1
ATOM 1593 C C . VAL A 1 198 ? 20.311 22.402 10.296 1.00 77.44 198 VAL A C 1
ATOM 1594 O O . VAL A 1 198 ? 21.488 22.488 10.655 1.00 78.82 198 VAL A O 1
ATOM 1598 N N . ARG A 1 199 ? 19.953 21.746 9.189 1.00 78.72 199 ARG A N 1
ATOM 1599 C CA . ARG A 1 199 ? 20.956 21.096 8.352 1.00 79.19 199 ARG A CA 1
ATOM 1600 C C . ARG A 1 199 ? 21.994 22.094 7.852 1.00 81.86 199 ARG A C 1
ATOM 1601 O O . ARG A 1 199 ? 23.198 21.902 8.048 1.00 84.29 199 ARG A O 1
ATOM 1609 N N . GLU A 1 200 ? 21.541 23.181 7.217 1.00 82.27 200 GLU A N 1
ATOM 1610 C CA . GLU A 1 200 ? 22.467 24.126 6.595 1.00 81.86 200 GLU A CA 1
ATOM 1611 C C . GLU A 1 200 ? 23.370 24.805 7.615 1.00 80.27 200 GLU A C 1
ATOM 1612 O O . GLU A 1 200 ? 24.457 25.272 7.260 1.00 80.22 200 GLU A O 1
ATOM 1618 N N . SER A 1 201 ? 22.941 24.883 8.875 1.00 80.47 201 SER A N 1
ATOM 1619 C CA . SER A 1 201 ? 23.773 25.486 9.908 1.00 79.15 201 SER A CA 1
ATOM 1620 C C . SER A 1 201 ? 24.987 24.644 10.246 1.00 79.33 201 SER A C 1
ATOM 1621 O O . SER A 1 201 ? 25.843 25.104 11.005 1.00 80.26 201 SER A O 1
ATOM 1624 N N . GLY A 1 202 ? 25.068 23.421 9.734 1.00 79.99 202 GLY A N 1
ATOM 1625 C CA . GLY A 1 202 ? 26.191 22.557 10.004 1.00 83.38 202 GLY A CA 1
ATOM 1626 C C . GLY A 1 202 ? 26.195 21.892 11.363 1.00 83.61 202 GLY A C 1
ATOM 1627 O O . GLY A 1 202 ? 27.179 21.224 11.698 1.00 83.11 202 GLY A O 1
ATOM 1628 N N . SER A 1 203 ? 25.138 22.050 12.163 1.00 81.19 203 SER A N 1
ATOM 1629 C CA . SER A 1 203 ? 25.117 21.386 13.462 1.00 79.40 203 SER A CA 1
ATOM 1630 C C . SER A 1 203 ? 25.070 19.871 13.306 1.00 80.13 203 SER A C 1
ATOM 1631 O O . SER A 1 203 ? 25.607 19.143 14.150 1.00 77.13 203 SER A O 1
ATOM 1634 N N . LEU A 1 204 ? 24.446 19.380 12.234 1.00 78.55 204 LEU A N 1
ATOM 1635 C CA . LEU A 1 204 ? 24.364 17.953 11.964 1.00 79.51 204 LEU A CA 1
ATOM 1636 C C . LEU A 1 204 ? 25.606 17.402 11.260 1.00 83.12 204 LEU A C 1
ATOM 1637 O O . LEU A 1 204 ? 25.586 16.247 10.823 1.00 85.10 204 LEU A O 1
ATOM 1642 N N . SER A 1 205 ? 26.671 18.183 11.131 1.00 83.20 205 SER A N 1
ATOM 1643 C CA . SER A 1 205 ? 27.843 17.705 10.415 1.00 84.65 205 SER A CA 1
ATOM 1644 C C . SER A 1 205 ? 28.598 16.701 11.275 1.00 87.75 205 SER A C 1
ATOM 1645 O O . SER A 1 205 ? 28.634 16.846 12.501 1.00 85.74 205 SER A O 1
ATOM 1648 N N . PRO A 1 206 ? 29.205 15.674 10.664 1.00 90.68 206 PRO A N 1
ATOM 1649 C CA . PRO A 1 206 ? 29.887 14.637 11.456 1.00 86.32 206 PRO A CA 1
ATOM 1650 C C . PRO A 1 206 ? 31.184 15.101 12.093 1.00 86.59 206 PRO A C 1
ATOM 1651 O O . PRO A 1 206 ? 31.732 14.370 12.929 1.00 88.07 206 PRO A O 1
ATOM 1655 N N . GLU A 1 207 ? 31.693 16.284 11.737 1.00 85.57 207 GLU A N 1
ATOM 1656 C CA . GLU A 1 207 ? 32.851 16.834 12.430 1.00 82.08 207 GLU A CA 1
ATOM 1657 C C . GLU A 1 207 ? 32.509 17.343 13.824 1.00 82.28 207 GLU A C 1
ATOM 1658 O O . GLU A 1 207 ? 33.424 17.597 14.614 1.00 81.28 207 GLU A O 1
ATOM 1660 N N . HIS A 1 208 ? 31.227 17.492 14.143 1.00 84.28 208 HIS A N 1
ATOM 1661 C CA . HIS A 1 208 ? 30.788 17.930 15.456 1.00 80.97 208 HIS A CA 1
ATOM 1662 C C . HIS A 1 208 ? 30.303 16.727 16.257 1.00 78.31 208 HIS A C 1
ATOM 1663 O O . HIS A 1 208 ? 30.286 15.592 15.778 1.00 82.06 208 HIS A O 1
ATOM 1670 N N . GLY A 1 209 ? 29.886 16.978 17.494 1.00 73.62 209 GLY A N 1
ATOM 1671 C CA . GLY A 1 209 ? 29.277 15.949 18.302 1.00 71.51 209 GLY A CA 1
ATOM 1672 C C . GLY A 1 209 ? 27.880 15.629 17.802 1.00 70.12 209 GLY A C 1
ATOM 1673 O O . GLY A 1 209 ? 27.445 16.123 16.755 1.00 70.36 209 GLY A O 1
ATOM 1674 N N . PRO A 1 210 ? 27.150 14.784 18.523 1.00 68.52 210 PRO A N 1
ATOM 1675 C CA . PRO A 1 210 ? 25.743 14.580 18.181 1.00 69.32 210 PRO A CA 1
ATOM 1676 C C . PRO A 1 210 ? 24.954 15.826 18.530 1.00 70.73 210 PRO A C 1
ATOM 1677 O O . PRO A 1 210 ? 25.271 16.535 19.490 1.00 72.07 210 PRO A O 1
ATOM 1681 N N . VAL A 1 211 ? 23.933 16.115 17.723 1.00 68.71 211 VAL A N 1
ATOM 1682 C CA . VAL A 1 211 ? 23.059 17.228 18.059 1.00 67.44 211 VAL A CA 1
ATOM 1683 C C . VAL A 1 211 ? 22.185 16.821 19.239 1.00 66.95 211 VAL A C 1
ATOM 1684 O O . VAL A 1 211 ? 21.898 15.634 19.451 1.00 68.36 211 VAL A O 1
ATOM 1688 N N . VAL A 1 212 ? 21.788 17.802 20.041 1.00 64.70 212 VAL A N 1
ATOM 1689 C CA . VAL A 1 212 ? 20.902 17.571 21.176 1.00 63.50 212 VAL A CA 1
ATOM 1690 C C . VAL A 1 212 ? 19.496 17.969 20.756 1.00 65.31 212 VAL A C 1
ATOM 1691 O O . VAL A 1 212 ? 19.271 19.104 20.321 1.00 67.45 212 VAL A O 1
ATOM 1695 N N . VAL A 1 213 ? 18.550 17.040 20.873 1.00 63.89 213 VAL A N 1
ATOM 1696 C CA . VAL A 1 213 ? 17.156 17.289 20.525 1.00 63.72 213 VAL A CA 1
ATOM 1697 C C . VAL A 1 213 ? 16.296 16.940 21.727 1.00 63.75 213 VAL A C 1
ATOM 1698 O O . VAL A 1 213 ? 16.391 15.832 22.262 1.00 65.25 213 VAL A O 1
ATOM 1702 N N . HIS A 1 214 ? 15.459 17.878 22.154 1.00 65.92 214 HIS A N 1
ATOM 1703 C CA . HIS A 1 214 ? 14.653 17.647 23.338 1.00 66.91 214 HIS A CA 1
ATOM 1704 C C . HIS A 1 214 ? 13.312 18.344 23.193 1.00 68.82 214 HIS A C 1
ATOM 1705 O O . HIS A 1 214 ? 13.195 19.371 22.519 1.00 70.14 214 HIS A O 1
ATOM 1712 N N . ALA A 1 215 ? 12.300 17.764 23.830 1.00 69.07 215 ALA A N 1
ATOM 1713 C CA . ALA A 1 215 ? 11.038 18.439 24.083 1.00 66.73 215 ALA A CA 1
ATOM 1714 C C . ALA A 1 215 ? 10.794 18.410 25.585 1.00 67.11 215 ALA A C 1
ATOM 1715 O O . ALA A 1 215 ? 11.700 18.716 26.366 1.00 68.44 215 ALA A O 1
ATOM 1717 N N . SER A 1 216 ? 9.592 18.026 26.007 1.00 67.72 216 SER A N 1
ATOM 1718 C CA . SER A 1 216 ? 9.321 17.940 27.439 1.00 68.58 216 SER A CA 1
ATOM 1719 C C . SER A 1 216 ? 9.807 16.614 28.013 1.00 69.81 216 SER A C 1
ATOM 1720 O O . SER A 1 216 ? 10.484 16.583 29.046 1.00 70.06 216 SER A O 1
ATOM 1723 N N . ALA A 1 217 ? 9.459 15.509 27.356 1.00 68.98 217 ALA A N 1
ATOM 1724 C CA . ALA A 1 217 ? 9.960 14.193 27.717 1.00 68.24 217 ALA A CA 1
ATOM 1725 C C . ALA A 1 217 ? 11.023 13.681 26.758 1.00 70.28 217 ALA A C 1
ATOM 1726 O O . ALA A 1 217 ? 11.804 12.799 27.135 1.00 68.57 217 ALA A O 1
ATOM 1728 N N . GLY A 1 218 ? 11.078 14.214 25.541 1.00 70.23 218 GLY A N 1
ATOM 1729 C CA . GLY A 1 218 ? 12.128 13.853 24.614 1.00 69.04 218 GLY A CA 1
ATOM 1730 C C . GLY A 1 218 ? 11.870 12.606 23.806 1.00 68.12 218 GLY A C 1
ATOM 1731 O O . GLY A 1 218 ? 12.822 11.938 23.399 1.00 70.41 218 GLY A O 1
ATOM 1732 N N . ILE A 1 219 ? 10.610 12.263 23.560 1.00 70.22 219 ILE A N 1
ATOM 1733 C CA . ILE A 1 219 ? 10.294 11.086 22.760 1.00 71.50 219 ILE A CA 1
ATOM 1734 C C . ILE A 1 219 ? 9.207 11.416 21.745 1.00 72.77 219 ILE A C 1
ATOM 1735 O O . ILE A 1 219 ? 9.249 10.942 20.603 1.00 73.51 219 ILE A O 1
ATOM 1740 N N . GLY A 1 220 ? 8.238 12.242 22.141 1.00 70.36 220 GLY A N 1
ATOM 1741 C CA . GLY A 1 220 ? 7.134 12.575 21.262 1.00 71.72 220 GLY A CA 1
ATOM 1742 C C . GLY A 1 220 ? 7.539 13.381 20.047 1.00 72.50 220 GLY A C 1
ATOM 1743 O O . GLY A 1 220 ? 7.775 12.827 18.968 1.00 71.78 220 GLY A O 1
ATOM 1744 N N . ARG A 1 221 ? 7.610 14.704 20.211 1.00 73.91 221 ARG A N 1
ATOM 1745 C CA . ARG A 1 221 ? 8.035 15.567 19.115 1.00 72.36 221 ARG A CA 1
ATOM 1746 C C . ARG A 1 221 ? 9.470 15.270 18.698 1.00 72.58 221 ARG A C 1
ATOM 1747 O O . ARG A 1 221 ? 9.808 15.387 17.514 1.00 72.74 221 ARG A O 1
ATOM 1755 N N . SER A 1 222 ? 10.311 14.849 19.647 1.00 71.56 222 SER A N 1
ATOM 1756 C CA . SER A 1 222 ? 11.727 14.617 19.370 1.00 70.14 222 SER A CA 1
ATOM 1757 C C . SER A 1 222 ? 11.919 13.499 18.353 1.00 71.93 222 SER A C 1
ATOM 1758 O O . SER A 1 222 ? 12.663 13.650 17.376 1.00 71.08 222 SER A O 1
ATOM 1761 N N . GLY A 1 223 ? 11.278 12.350 18.590 1.00 72.70 223 GLY A N 1
ATOM 1762 C CA . GLY A 1 223 ? 11.419 11.236 17.666 1.00 72.65 223 GLY A CA 1
ATOM 1763 C C . GLY A 1 223 ? 10.924 11.574 16.275 1.00 74.16 223 GLY A C 1
ATOM 1764 O O . GLY A 1 223 ? 11.515 11.156 15.275 1.00 75.68 223 GLY A O 1
ATOM 1765 N N . THR A 1 224 ? 9.837 12.340 16.192 1.00 73.91 224 THR A N 1
ATOM 1766 C CA . THR A 1 224 ? 9.316 12.728 14.887 1.00 74.51 224 THR A CA 1
ATOM 1767 C C . THR A 1 224 ? 10.355 13.522 14.099 1.00 76.19 224 THR A C 1
ATOM 1768 O O . THR A 1 224 ? 10.549 13.291 12.899 1.00 77.07 224 THR A O 1
ATOM 1772 N N . PHE A 1 225 ? 11.050 14.447 14.766 1.00 75.64 225 PHE A N 1
ATOM 1773 C CA . PHE A 1 225 ? 12.119 15.202 14.117 1.00 74.73 225 PHE A CA 1
ATOM 1774 C C . PHE A 1 225 ? 13.264 14.286 13.687 1.00 75.85 225 PHE A C 1
ATOM 1775 O O . PHE A 1 225 ? 13.773 14.403 12.565 1.00 75.58 225 PHE A O 1
ATOM 1783 N N . CYS A 1 226 ? 13.678 13.359 14.558 1.00 75.72 226 CYS A N 1
ATOM 1784 C CA . CYS A 1 226 ? 14.757 12.442 14.198 1.00 76.98 226 CYS A CA 1
ATOM 1785 C C . CYS A 1 226 ? 14.319 11.450 13.128 1.00 79.97 226 CYS A C 1
ATOM 1786 O O . CYS A 1 226 ? 15.113 11.078 12.256 1.00 80.87 226 CYS A O 1
ATOM 1789 N N . LEU A 1 227 ? 13.065 10.996 13.186 1.00 78.48 227 LEU A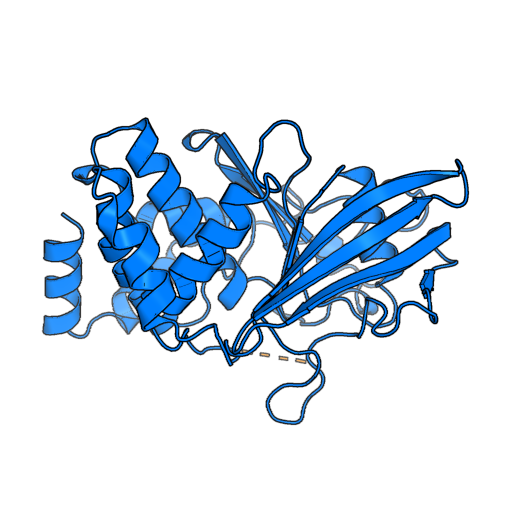 N 1
ATOM 1790 C CA . LEU A 1 227 ? 12.604 10.012 12.216 1.00 77.93 227 LEU A CA 1
ATOM 1791 C C . LEU A 1 227 ? 12.597 10.590 10.811 1.00 78.46 227 LEU A C 1
ATOM 1792 O O . LEU A 1 227 ? 12.997 9.922 9.852 1.00 79.92 227 LEU A O 1
ATOM 1797 N N . ALA A 1 228 ? 12.163 11.839 10.667 1.00 79.29 228 ALA A N 1
ATOM 1798 C CA . ALA A 1 228 ? 12.105 12.445 9.343 1.00 80.33 228 ALA A CA 1
ATOM 1799 C C . ALA A 1 228 ? 13.503 12.687 8.787 1.00 81.69 228 ALA A C 1
ATOM 1800 O O . ALA A 1 228 ? 13.783 12.363 7.627 1.00 83.61 228 ALA A O 1
ATOM 1802 N N . ASP A 1 229 ? 14.396 13.256 9.600 1.00 81.06 229 ASP A N 1
ATOM 1803 C CA . ASP A 1 229 ? 15.744 13.542 9.120 1.00 81.56 229 ASP A CA 1
ATOM 1804 C C . ASP A 1 229 ? 16.436 12.269 8.659 1.00 83.52 229 ASP A C 1
ATOM 1805 O O . ASP A 1 229 ? 16.928 12.189 7.528 1.00 86.14 229 ASP A O 1
ATOM 1810 N N . THR A 1 230 ? 16.462 11.255 9.523 1.00 83.33 230 THR A N 1
ATOM 1811 C CA . THR A 1 230 ? 17.109 9.990 9.191 1.00 83.59 230 THR A CA 1
ATOM 1812 C C . THR A 1 230 ? 16.561 9.403 7.895 1.00 86.83 230 THR A C 1
ATOM 1813 O O . THR A 1 230 ? 17.327 9.048 6.993 1.00 89.33 230 THR A O 1
ATOM 1817 N N . CYS A 1 231 ? 15.237 9.284 7.787 1.00 86.21 231 CYS A N 1
ATOM 1818 C CA . CYS A 1 231 ? 14.647 8.706 6.584 1.00 86.72 231 CYS A CA 1
ATOM 1819 C C . CYS A 1 231 ? 15.077 9.469 5.336 1.00 89.68 231 CYS A C 1
ATOM 1820 O O . CYS A 1 231 ? 15.483 8.867 4.336 1.00 93.73 231 CYS A O 1
ATOM 1823 N N . LEU A 1 232 ? 15.010 10.800 5.385 1.00 87.11 232 LEU A N 1
ATOM 1824 C CA . LEU A 1 232 ? 15.520 11.607 4.282 1.00 89.29 232 LEU A CA 1
ATOM 1825 C C . LEU A 1 232 ? 16.995 11.332 4.028 1.00 92.86 232 LEU A C 1
ATOM 1826 O O . LEU A 1 232 ? 17.451 11.374 2.879 1.00 96.65 232 LEU A O 1
ATOM 1831 N N . LEU A 1 233 ? 17.755 11.057 5.088 1.00 92.22 233 LEU A N 1
ATOM 1832 C CA . LEU A 1 233 ? 19.190 10.836 4.944 1.00 91.51 233 LEU A CA 1
ATOM 1833 C C . LEU A 1 233 ? 19.476 9.512 4.243 1.00 95.84 233 LEU A C 1
ATOM 1834 O O . LEU A 1 233 ? 20.370 9.435 3.390 1.00 97.00 233 LEU A O 1
ATOM 1839 N N . LEU A 1 234 ? 18.730 8.460 4.595 1.00 95.26 234 LEU A N 1
ATOM 1840 C CA . LEU A 1 234 ? 18.842 7.191 3.885 1.00 95.14 234 LEU A CA 1
ATOM 1841 C C . LEU A 1 234 ? 18.465 7.348 2.417 1.00 98.47 234 LEU A C 1
ATOM 1842 O O . LEU A 1 234 ? 19.078 6.734 1.537 1.00 99.83 234 LEU A O 1
ATOM 1847 N N . MET A 1 235 ? 17.471 8.191 2.135 1.00 98.93 235 MET A N 1
ATOM 1848 C CA . MET A 1 235 ? 16.949 8.347 0.784 1.00 101.04 235 MET A CA 1
ATOM 1849 C C . MET A 1 235 ? 17.930 9.047 -0.154 1.00 102.45 235 MET A C 1
ATOM 1850 O O . MET A 1 235 ? 17.815 8.889 -1.375 1.00 105.45 235 MET A O 1
ATOM 1855 N N . ASP A 1 236 ? 18.885 9.813 0.376 1.00 102.17 236 ASP A N 1
ATOM 1856 C CA . ASP A 1 236 ? 19.903 10.439 -0.462 1.00 105.46 236 ASP A CA 1
ATOM 1857 C C . ASP A 1 236 ? 21.155 9.578 -0.605 1.00 106.17 236 ASP A C 1
ATOM 1858 O O . ASP A 1 236 ? 21.931 9.781 -1.547 1.00 106.14 236 ASP A O 1
ATOM 1860 N N . LYS A 1 237 ? 21.364 8.625 0.305 1.00 104.25 237 LYS A N 1
ATOM 1861 C CA . LYS A 1 237 ? 22.499 7.710 0.245 1.00 104.79 237 LYS A CA 1
ATOM 1862 C C . LYS A 1 237 ? 22.180 6.499 -0.629 1.00 107.41 237 LYS A C 1
ATOM 1863 O O . LYS A 1 237 ? 22.871 6.245 -1.620 1.00 107.72 237 LYS A O 1
ATOM 1865 N N . ARG A 1 238 ? 21.130 5.751 -0.270 1.00 107.93 238 ARG A N 1
ATOM 1866 C CA . ARG A 1 238 ? 20.714 4.602 -1.067 1.00 108.62 238 ARG A CA 1
ATOM 1867 C C . ARG A 1 238 ? 20.286 5.005 -2.471 1.00 111.40 238 ARG A C 1
ATOM 1868 O O . ARG A 1 238 ? 20.243 4.150 -3.364 1.00 111.36 238 ARG A O 1
ATOM 1876 N N . LYS A 1 239 ? 19.949 6.283 -2.678 1.00 112.48 239 LYS A N 1
ATOM 1877 C CA . LYS A 1 239 ? 19.407 6.814 -3.926 1.00 114.40 239 LYS A CA 1
ATOM 1878 C C . LYS A 1 239 ? 18.169 6.053 -4.398 1.00 117.09 239 LYS A C 1
ATOM 1879 O O . LYS A 1 239 ? 17.641 6.339 -5.480 1.00 117.50 239 LYS A O 1
ATOM 1881 N N . ASP A 1 240 ? 17.682 5.103 -3.595 1.00 116.43 240 ASP A N 1
ATOM 1882 C CA . ASP A 1 240 ? 16.581 4.212 -3.944 1.00 114.78 240 ASP A CA 1
ATOM 1883 C C . ASP A 1 240 ? 15.459 4.447 -2.935 1.00 115.19 240 ASP A C 1
ATOM 1884 O O . ASP A 1 240 ? 15.304 3.676 -1.977 1.00 115.36 240 ASP A O 1
ATOM 1889 N N . PRO A 1 241 ? 14.668 5.506 -3.121 1.00 114.28 241 PRO A N 1
ATOM 1890 C CA . PRO A 1 241 ? 13.626 5.847 -2.131 1.00 113.85 241 PRO A CA 1
ATOM 1891 C C . PRO A 1 241 ? 12.677 4.710 -1.791 1.00 113.51 241 PRO A C 1
ATOM 1892 O O . PRO A 1 241 ? 12.211 4.625 -0.647 1.00 113.28 241 PRO A O 1
ATOM 1896 N N . SER A 1 242 ? 12.370 3.835 -2.751 1.00 112.12 242 SER A N 1
ATOM 1897 C CA . SER A 1 242 ? 11.453 2.731 -2.490 1.00 115.18 242 SER A CA 1
ATOM 1898 C C . SER A 1 242 ? 11.897 1.887 -1.302 1.00 113.32 242 SER A C 1
ATOM 1899 O O . SER A 1 242 ? 11.059 1.304 -0.604 1.00 112.71 242 SER A O 1
ATOM 1902 N N . SER A 1 243 ? 13.200 1.814 -1.053 1.00 110.53 243 SER A N 1
ATOM 1903 C CA . SER A 1 243 ? 13.750 0.917 -0.047 1.00 110.47 243 SER A CA 1
ATOM 1904 C C . SER A 1 243 ? 13.596 1.428 1.380 1.00 109.99 243 SER A C 1
ATOM 1905 O O . SER A 1 243 ? 13.951 0.705 2.316 1.00 109.94 243 SER A O 1
ATOM 1908 N N . VAL A 1 244 ? 13.084 2.638 1.581 1.00 108.21 244 VAL A N 1
ATOM 1909 C CA . VAL A 1 244 ? 13.026 3.238 2.909 1.00 104.90 244 VAL A CA 1
ATOM 1910 C C . VAL A 1 244 ? 11.693 2.868 3.552 1.00 101.95 244 VAL A C 1
ATOM 1911 O O . VAL A 1 244 ? 10.640 3.361 3.143 1.00 103.37 244 VAL A O 1
ATOM 1915 N N . ASP A 1 245 ? 11.738 2.007 4.566 1.00 99.44 245 ASP A N 1
ATOM 1916 C CA . ASP A 1 245 ? 10.544 1.586 5.293 1.00 97.61 245 ASP A CA 1
ATOM 1917 C C . ASP A 1 245 ? 10.479 2.356 6.605 1.00 97.54 245 ASP A C 1
ATOM 1918 O O . ASP A 1 245 ? 11.271 2.109 7.522 1.00 96.84 245 ASP A O 1
ATOM 1923 N N . ILE A 1 246 ? 9.510 3.264 6.701 1.00 97.77 246 ILE A N 1
ATOM 1924 C CA . ILE A 1 246 ? 9.410 4.137 7.865 1.00 94.92 246 ILE A CA 1
ATOM 1925 C C . ILE A 1 246 ? 9.109 3.329 9.122 1.00 91.96 246 ILE A C 1
ATOM 1926 O O . ILE A 1 246 ? 9.657 3.604 10.195 1.00 89.78 246 ILE A O 1
ATOM 1931 N N . LYS A 1 247 ? 8.246 2.316 9.010 1.00 91.77 247 LYS A N 1
ATOM 1932 C CA . LYS A 1 247 ? 7.915 1.505 10.177 1.00 93.44 247 LYS A CA 1
ATOM 1933 C C . LYS A 1 247 ? 9.144 0.801 10.744 1.00 94.95 247 LYS A C 1
ATOM 1934 O O . LYS A 1 247 ? 9.261 0.641 11.964 1.00 93.38 247 LYS A O 1
ATOM 1936 N N . LYS A 1 248 ? 10.070 0.378 9.883 1.00 95.07 248 LYS A N 1
ATOM 1937 C CA . LYS A 1 248 ? 11.273 -0.283 10.378 1.00 92.54 248 LYS A CA 1
ATOM 1938 C C . LYS A 1 248 ? 12.227 0.716 11.019 1.00 91.37 248 LYS A C 1
ATOM 1939 O O . LYS A 1 248 ? 12.766 0.459 12.103 1.00 90.36 248 LYS A O 1
ATOM 1945 N N . VAL A 1 249 ? 12.446 1.863 10.367 1.00 89.87 249 VAL A N 1
ATOM 1946 C CA . VAL A 1 249 ? 13.408 2.838 10.882 1.00 87.22 249 VAL A CA 1
ATOM 1947 C C . VAL A 1 249 ? 12.975 3.348 12.250 1.00 84.91 249 VAL A C 1
ATOM 1948 O O . VAL A 1 249 ? 13.810 3.605 13.126 1.00 83.57 249 VAL A O 1
ATOM 1952 N N . LEU A 1 250 ? 11.666 3.505 12.459 1.00 85.72 250 LEU A N 1
ATOM 1953 C CA . LEU A 1 250 ? 11.183 3.892 13.780 1.00 84.01 250 LEU A CA 1
ATOM 1954 C C . LEU A 1 250 ? 11.468 2.805 14.807 1.00 83.03 250 LEU A C 1
ATOM 1955 O O . LEU A 1 250 ? 11.874 3.104 15.937 1.00 82.13 250 LEU A O 1
ATOM 1960 N N . LEU A 1 251 ? 11.257 1.539 14.435 1.00 84.39 251 LEU A N 1
ATOM 1961 C CA . LEU A 1 251 ? 11.544 0.439 15.350 1.00 81.65 251 LEU A CA 1
ATOM 1962 C C . LEU A 1 251 ? 13.023 0.366 15.692 1.00 80.23 251 LEU A C 1
ATOM 1963 O O . LEU A 1 251 ? 13.384 -0.047 16.801 1.00 78.88 251 LEU A O 1
ATOM 1968 N N . GLU A 1 252 ? 13.887 0.753 14.753 1.00 81.38 252 GLU A N 1
ATOM 1969 C CA . GLU A 1 252 ? 15.321 0.755 15.020 1.00 79.80 252 GLU A CA 1
ATOM 1970 C C . GLU A 1 252 ? 15.680 1.785 16.078 1.00 79.04 252 GLU A C 1
ATOM 1971 O O . GLU A 1 252 ? 16.486 1.509 16.973 1.00 78.88 252 GLU A O 1
ATOM 1977 N N . MET A 1 253 ? 15.090 2.978 15.994 1.00 79.11 253 MET A N 1
ATOM 1978 C CA . MET A 1 253 ? 15.389 4.019 16.965 1.00 75.27 253 MET A CA 1
ATOM 1979 C C . MET A 1 253 ? 14.898 3.650 18.357 1.00 74.52 253 MET A C 1
ATOM 1980 O O . MET A 1 253 ? 15.546 3.996 19.351 1.00 71.95 253 MET A O 1
ATOM 1985 N N . ARG A 1 254 ? 13.764 2.953 18.452 1.00 77.14 254 ARG A N 1
ATOM 1986 C CA . ARG A 1 254 ? 13.270 2.543 19.760 1.00 75.32 254 ARG A CA 1
ATOM 1987 C C . ARG A 1 254 ? 14.170 1.513 20.432 1.00 75.79 254 ARG A C 1
ATOM 1988 O O . ARG A 1 254 ? 13.851 1.087 21.548 1.00 76.00 254 ARG A O 1
ATOM 1996 N N . LYS A 1 255 ? 15.265 1.097 19.788 1.00 75.43 255 LYS A N 1
ATOM 1997 C CA . LYS A 1 255 ? 16.288 0.319 20.483 1.00 74.96 255 LYS A CA 1
ATOM 1998 C C . LYS A 1 255 ? 17.125 1.193 21.407 1.00 73.65 255 LYS A C 1
ATOM 1999 O O . LYS A 1 255 ? 17.689 0.697 22.388 1.00 73.20 255 LYS A O 1
ATOM 2005 N N . PHE A 1 256 ? 17.217 2.487 21.115 1.00 70.36 256 PHE A N 1
ATOM 2006 C CA . PHE A 1 256 ? 18.093 3.374 21.860 1.00 68.94 256 PHE A CA 1
ATOM 2007 C C . PHE A 1 256 ? 17.349 4.269 22.839 1.00 71.26 256 PHE A C 1
ATOM 2008 O O . PHE A 1 256 ? 17.962 4.742 23.804 1.00 69.94 256 PHE A O 1
ATOM 2016 N N . ARG A 1 257 ? 16.058 4.520 22.614 1.00 71.96 257 ARG A N 1
ATOM 2017 C CA . ARG A 1 257 ? 15.240 5.286 23.547 1.00 68.79 257 ARG A CA 1
ATOM 2018 C C . ARG A 1 257 ? 13.791 4.847 23.393 1.00 71.07 257 ARG A C 1
ATOM 2019 O O . ARG A 1 257 ? 13.281 4.776 22.271 1.00 71.76 257 ARG A O 1
ATOM 2027 N N . MET A 1 258 ? 13.141 4.552 24.514 1.00 69.56 258 MET A N 1
ATOM 2028 C CA . MET A 1 258 ? 11.762 4.100 24.494 1.00 67.70 258 MET A CA 1
ATOM 2029 C C . MET A 1 258 ? 10.837 5.182 23.941 1.00 72.08 258 MET A C 1
ATOM 2030 O O . MET A 1 258 ? 11.225 6.334 23.746 1.00 72.10 258 MET A O 1
ATOM 2035 N N . GLY A 1 259 ? 9.592 4.778 23.685 1.00 73.44 259 GLY A N 1
ATOM 2036 C CA . GLY A 1 259 ? 8.483 5.695 23.491 1.00 70.35 259 GLY A CA 1
ATOM 2037 C C . GLY A 1 259 ? 8.622 6.690 22.361 1.00 71.33 259 GLY A C 1
ATOM 2038 O O . GLY A 1 259 ? 7.938 7.718 22.376 1.00 71.90 259 GLY A O 1
ATOM 2039 N N . LEU A 1 260 ? 9.481 6.424 21.377 1.00 71.29 260 LEU A N 1
ATOM 2040 C CA . LEU A 1 260 ? 9.689 7.384 20.297 1.00 72.48 260 LEU A CA 1
ATOM 2041 C C . LEU A 1 260 ? 8.432 7.499 19.445 1.00 72.79 260 LEU A C 1
ATOM 2042 O O . LEU A 1 260 ? 7.875 6.489 19.010 1.00 75.28 260 LEU A O 1
ATOM 2047 N N . ILE A 1 261 ? 8.008 8.744 19.192 1.00 73.03 261 ILE A N 1
ATOM 2048 C CA . ILE A 1 261 ? 6.690 9.097 18.663 1.00 72.53 261 ILE A CA 1
ATOM 2049 C C . ILE A 1 261 ? 5.641 8.737 19.709 1.00 74.74 261 ILE A C 1
ATOM 2050 O O . ILE A 1 261 ? 5.604 7.605 20.207 1.00 76.45 261 ILE A O 1
ATOM 2055 N N . ALA A 1 262 ? 4.783 9.692 20.059 1.00 74.87 262 ALA A N 1
ATOM 2056 C CA . ALA A 1 262 ? 3.842 9.483 21.154 1.00 76.65 262 ALA A CA 1
ATOM 2057 C C . ALA A 1 262 ? 2.412 9.217 20.702 1.00 76.42 262 ALA A C 1
ATOM 2058 O O . ALA A 1 262 ? 1.662 8.562 21.431 1.00 75.71 262 ALA A O 1
ATOM 2060 N N . THR A 1 263 ? 2.012 9.712 19.531 1.00 76.11 263 THR A N 1
ATOM 2061 C CA . THR A 1 263 ? 0.651 9.562 19.043 1.00 76.73 263 THR A CA 1
ATOM 2062 C C . THR A 1 263 ? 0.668 8.983 17.637 1.00 80.12 263 THR A C 1
ATOM 2063 O O . THR A 1 263 ? 1.684 9.017 16.936 1.00 78.91 263 THR A O 1
ATOM 2067 N N . ALA A 1 264 ? -0.490 8.458 17.231 1.00 80.86 264 ALA A N 1
ATOM 2068 C CA . ALA A 1 264 ? -0.625 7.895 15.894 1.00 81.05 264 ALA A CA 1
ATOM 2069 C C . ALA A 1 264 ? -0.559 8.971 14.820 1.00 81.80 264 ALA A C 1
ATOM 2070 O O . ALA A 1 264 ? -0.012 8.729 13.736 1.00 82.22 264 ALA A O 1
ATOM 2072 N N . ASP A 1 265 ? -1.101 10.164 15.098 1.00 82.35 265 ASP A N 1
ATOM 2073 C CA . ASP A 1 265 ? -1.071 11.240 14.112 1.00 81.75 265 ASP A CA 1
ATOM 2074 C C . ASP A 1 265 ? 0.315 11.860 13.990 1.00 80.04 265 ASP A C 1
ATOM 2075 O O . ASP A 1 265 ? 0.649 12.406 12.931 1.00 80.58 265 ASP A O 1
ATOM 2080 N N . GLN A 1 266 ? 1.128 11.788 15.051 1.00 78.50 266 GLN A N 1
ATOM 2081 C CA . GLN A 1 266 ? 2.545 12.122 14.920 1.00 78.48 266 GLN A CA 1
ATOM 2082 C C . GLN A 1 266 ? 3.238 11.174 13.950 1.00 79.56 266 GLN A C 1
ATOM 2083 O O . GLN A 1 266 ? 4.111 11.583 13.176 1.00 77.56 266 GLN A O 1
ATOM 2089 N N . LEU A 1 267 ? 2.858 9.896 13.984 1.00 80.40 267 LEU A N 1
ATOM 2090 C CA . LEU A 1 267 ? 3.357 8.947 13.000 1.00 80.75 267 LEU A CA 1
ATOM 2091 C C . LEU A 1 267 ? 2.854 9.293 11.607 1.00 82.20 267 LEU A C 1
ATOM 2092 O O . LEU A 1 267 ? 3.616 9.243 10.634 1.00 81.42 267 LEU A O 1
ATOM 2097 N N . ARG A 1 268 ? 1.572 9.652 11.493 1.00 83.45 268 ARG A N 1
ATOM 2098 C CA . ARG A 1 268 ? 1.025 10.055 10.202 1.00 85.77 268 ARG A CA 1
ATOM 2099 C C . ARG A 1 268 ? 1.795 11.236 9.624 1.00 85.30 268 ARG A C 1
ATOM 2100 O O . ARG A 1 268 ? 2.199 11.216 8.455 1.00 85.28 268 ARG A O 1
ATOM 2108 N N . PHE A 1 269 ? 2.010 12.274 10.439 1.00 83.75 269 PHE A N 1
ATOM 2109 C CA . PHE A 1 269 ? 2.740 13.447 9.975 1.00 83.12 269 PHE A CA 1
ATOM 2110 C C . PHE A 1 269 ? 4.145 13.075 9.525 1.00 84.45 269 PHE A C 1
ATOM 2111 O O . PHE A 1 269 ? 4.675 13.663 8.575 1.00 85.48 269 PHE A O 1
ATOM 2119 N N . SER A 1 270 ? 4.758 12.095 10.189 1.00 85.80 270 SER A N 1
ATOM 2120 C CA . SER A 1 270 ? 6.093 11.655 9.796 1.00 86.04 270 SER A CA 1
ATOM 2121 C C . SER A 1 270 ? 6.106 11.157 8.358 1.00 88.04 270 SER A C 1
ATOM 2122 O O . SER A 1 270 ? 7.029 11.465 7.597 1.00 90.39 270 SER A O 1
ATOM 2125 N N . TYR A 1 271 ? 5.085 10.391 7.967 1.00 87.84 271 TYR A N 1
ATOM 2126 C CA . TYR A 1 271 ? 4.965 9.965 6.577 1.00 89.84 271 TYR A CA 1
ATOM 2127 C C . TYR A 1 271 ? 4.888 11.163 5.640 1.00 90.62 271 TYR A C 1
ATOM 2128 O O . TYR A 1 271 ? 5.672 11.276 4.693 1.00 91.61 271 TYR A O 1
ATOM 2137 N N . LEU A 1 272 ? 3.939 12.069 5.893 1.00 88.69 272 LEU A N 1
ATOM 2138 C CA . LEU A 1 272 ? 3.763 13.224 5.018 1.00 89.85 272 LEU A CA 1
ATOM 2139 C C . LEU A 1 272 ? 5.043 14.044 4.928 1.00 93.46 272 LEU A C 1
ATOM 2140 O O . LEU A 1 272 ? 5.426 14.495 3.841 1.00 94.64 272 LEU A O 1
ATOM 2145 N N . ALA A 1 273 ? 5.722 14.237 6.060 1.00 92.49 273 ALA A N 1
ATOM 2146 C CA . ALA A 1 273 ? 6.957 15.009 6.058 1.00 89.50 273 ALA A CA 1
ATOM 2147 C C . ALA A 1 273 ? 7.997 14.368 5.153 1.00 93.06 273 ALA A C 1
ATOM 2148 O O . ALA A 1 273 ? 8.666 15.058 4.374 1.00 94.83 273 ALA A O 1
ATOM 2150 N N . VAL A 1 274 ? 8.140 13.046 5.231 1.00 92.48 274 VAL A N 1
ATOM 2151 C CA . VAL A 1 274 ? 9.139 12.374 4.409 1.00 94.64 274 VAL A CA 1
ATOM 2152 C C . VAL A 1 274 ? 8.717 12.376 2.944 1.00 96.92 274 VAL A C 1
ATOM 2153 O O . VAL A 1 274 ? 9.547 12.570 2.048 1.00 96.53 274 VAL A O 1
ATOM 2157 N N . ILE A 1 275 ? 7.421 12.173 2.678 1.00 97.00 275 ILE A N 1
ATOM 2158 C CA . ILE A 1 275 ? 6.931 12.155 1.301 1.00 96.89 275 ILE A CA 1
ATOM 2159 C C . ILE A 1 275 ? 7.179 13.496 0.626 1.00 98.69 275 ILE A C 1
ATOM 2160 O O . ILE A 1 275 ? 7.602 13.555 -0.536 1.00 100.77 275 ILE A O 1
ATOM 2165 N N . GLU A 1 276 ? 6.932 14.597 1.339 1.00 98.59 276 GLU A N 1
ATOM 2166 C CA . GLU A 1 276 ? 7.171 15.910 0.752 1.00 100.80 276 GLU A CA 1
ATOM 2167 C C . GLU A 1 276 ? 8.664 16.193 0.639 1.00 101.05 276 GLU A C 1
ATOM 2168 O O . GLU A 1 276 ? 9.142 16.651 -0.406 1.00 101.53 276 GLU A O 1
ATOM 2174 N N . GLY A 1 277 ? 9.418 15.933 1.709 1.00 101.00 277 GLY A N 1
ATOM 2175 C CA . GLY A 1 277 ? 10.859 16.111 1.669 1.00 99.80 277 GLY A CA 1
ATOM 2176 C C . GLY A 1 277 ? 11.552 15.243 0.643 1.00 102.36 277 GLY A C 1
ATOM 2177 O O . GLY A 1 277 ? 12.655 15.587 0.187 1.00 102.89 277 GLY A O 1
ATOM 2178 N N . ALA A 1 278 ? 10.932 14.120 0.267 1.00 100.72 278 ALA A N 1
ATOM 2179 C CA . ALA A 1 278 ? 11.497 13.277 -0.777 1.00 101.23 278 ALA A CA 1
ATOM 2180 C C . ALA A 1 278 ? 11.617 14.011 -2.105 1.00 103.37 278 ALA A C 1
ATOM 2181 O O . ALA A 1 278 ? 12.382 13.583 -2.977 1.00 105.27 278 ALA A O 1
ATOM 2183 N N . LYS A 1 279 ? 10.884 15.112 -2.276 1.00 103.78 279 LYS A N 1
ATOM 2184 C CA . LYS A 1 279 ? 10.965 15.866 -3.521 1.00 103.91 279 LYS A CA 1
ATOM 2185 C C . LYS A 1 279 ? 12.297 16.595 -3.642 1.00 107.34 279 LYS A C 1
ATOM 2186 O O . LYS A 1 279 ? 12.860 16.683 -4.738 1.00 111.10 279 LYS A O 1
ATOM 2192 N N . PHE A 1 280 ? 12.833 17.106 -2.529 1.00 106.34 280 PHE A N 1
ATOM 2193 C CA . PHE A 1 280 ? 14.132 17.770 -2.594 1.00 108.33 280 PHE A CA 1
ATOM 2194 C C . PHE A 1 280 ? 15.259 16.764 -2.779 1.00 107.69 280 PHE A C 1
ATOM 2195 O O . PHE A 1 280 ? 16.224 17.033 -3.503 1.00 108.71 280 PHE A O 1
ATOM 2203 N N . ILE A 1 281 ? 15.164 15.607 -2.120 1.00 108.14 281 ILE A N 1
ATOM 2204 C CA . ILE A 1 281 ? 16.217 14.601 -2.240 1.00 110.10 281 ILE A CA 1
ATOM 2205 C C . ILE A 1 281 ? 16.368 14.159 -3.694 1.00 110.61 281 ILE A C 1
ATOM 2206 O O . ILE A 1 281 ? 17.488 13.979 -4.190 1.00 109.26 281 ILE A O 1
ATOM 2211 N N . MET A 1 282 ? 15.247 14.010 -4.405 1.00 108.49 282 MET A N 1
ATOM 2212 C CA . MET A 1 282 ? 15.287 13.561 -5.791 1.00 109.29 282 MET A CA 1
ATOM 2213 C C . MET A 1 282 ? 15.815 14.626 -6.740 1.00 113.02 282 MET A C 1
ATOM 2214 O O . MET A 1 282 ? 16.118 14.303 -7.895 1.00 114.75 282 MET A O 1
ATOM 2219 N 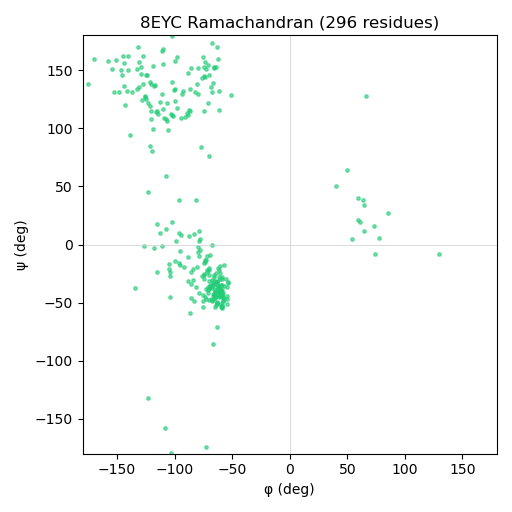N . GLY A 1 283 ? 15.908 15.879 -6.295 1.00 112.20 283 GLY A N 1
ATOM 2220 C CA . GLY A 1 283 ? 16.539 16.896 -7.114 1.00 113.03 283 GLY A CA 1
ATOM 2221 C C . GLY A 1 283 ? 15.763 18.182 -7.324 1.00 114.62 283 GLY A C 1
ATOM 2222 O O . GLY A 1 283 ? 16.286 19.153 -7.889 1.00 115.98 283 GLY A O 1
ATOM 2223 N N . ASP A 1 284 ? 14.508 18.199 -6.881 1.00 113.86 284 ASP A N 1
ATOM 2224 C CA . ASP A 1 284 ? 13.678 19.389 -7.018 1.00 114.51 284 ASP A CA 1
ATOM 2225 C C . ASP A 1 284 ? 14.309 20.549 -6.253 1.00 114.88 284 ASP A C 1
ATOM 2226 O O . ASP A 1 284 ? 14.445 20.496 -5.025 1.00 115.56 284 ASP A O 1
ATOM 2231 N N . SER A 1 285 ? 14.712 21.595 -6.974 1.00 112.56 285 SER A N 1
ATOM 2232 C CA . SER A 1 285 ? 15.376 22.733 -6.353 1.00 113.11 285 SER A CA 1
ATOM 2233 C C . SER A 1 285 ? 14.426 23.871 -6.009 1.00 112.89 285 SER A C 1
ATOM 2234 O O . SER A 1 285 ? 14.783 24.737 -5.202 1.00 113.91 285 SER A O 1
ATOM 2237 N N . SER A 1 286 ? 13.233 23.891 -6.597 1.00 112.34 286 SER A N 1
ATOM 2238 C CA . SER A 1 286 ? 12.273 24.941 -6.284 1.00 114.63 286 SER A CA 1
ATOM 2239 C C . SER A 1 286 ? 11.526 24.680 -4.987 1.00 114.29 286 SER A C 1
ATOM 2240 O O . SER A 1 286 ? 10.958 25.619 -4.418 1.00 112.75 286 SER A O 1
ATOM 2243 N N . VAL A 1 287 ? 11.501 23.432 -4.512 1.00 112.42 287 VAL A N 1
ATOM 2244 C CA . VAL A 1 287 ? 10.768 23.135 -3.290 1.00 110.70 287 VAL A CA 1
ATOM 2245 C C . VAL A 1 287 ? 11.510 23.644 -2.063 1.00 108.83 287 VAL A C 1
ATOM 2246 O O . VAL A 1 287 ? 10.910 23.765 -0.989 1.00 107.48 287 VAL A O 1
ATOM 2250 N N . GLN A 1 288 ? 12.800 23.959 -2.203 1.00 110.13 288 GLN A N 1
ATOM 2251 C CA . GLN A 1 288 ? 13.550 24.569 -1.106 1.00 109.36 288 GLN A CA 1
ATOM 2252 C C . GLN A 1 288 ? 12.917 25.884 -0.661 1.00 108.38 288 GLN A C 1
ATOM 2253 O O . GLN A 1 288 ? 12.810 26.158 0.540 1.00 107.19 288 GLN A O 1
ATOM 2259 N N . ASP A 1 289 ? 12.494 26.711 -1.615 1.00 109.13 289 ASP A N 1
ATOM 2260 C CA . ASP A 1 289 ? 11.918 28.010 -1.294 1.00 108.33 289 ASP A CA 1
ATOM 2261 C C . ASP A 1 289 ? 10.414 27.950 -1.068 1.00 107.76 289 ASP A C 1
ATOM 2262 O O . ASP A 1 289 ? 9.887 28.732 -0.269 1.00 107.24 289 ASP A O 1
ATOM 2267 N N . GLN A 1 290 ? 9.710 27.043 -1.753 1.00 106.88 290 GLN A N 1
ATOM 2268 C CA . GLN A 1 290 ? 8.266 26.938 -1.565 1.00 106.02 290 GLN A CA 1
ATOM 2269 C C . GLN A 1 290 ? 7.923 26.636 -0.114 1.00 104.80 290 GLN A C 1
ATOM 2270 O O . GLN A 1 290 ? 6.950 27.172 0.428 1.00 105.34 290 GLN A O 1
ATOM 2276 N N . TRP A 1 291 ? 8.711 25.775 0.533 1.00 104.28 291 TRP A N 1
ATOM 2277 C CA . TRP A 1 291 ? 8.541 25.548 1.963 1.00 102.63 291 TRP A CA 1
ATOM 2278 C C . TRP A 1 291 ? 8.716 26.845 2.743 1.00 101.53 291 TRP A C 1
ATOM 2279 O O . TRP A 1 291 ? 7.926 27.161 3.639 1.00 100.07 291 TRP A O 1
ATOM 2290 N N . LYS A 1 292 ? 9.753 27.613 2.404 1.00 102.25 292 LYS A N 1
ATOM 2291 C CA . LYS A 1 292 ? 9.982 28.892 3.065 1.00 100.39 292 LYS A CA 1
ATOM 2292 C C . LYS A 1 292 ? 8.793 29.823 2.879 1.00 101.12 292 LYS A C 1
ATOM 2293 O O . LYS A 1 292 ? 8.401 30.533 3.812 1.00 101.44 292 LYS A O 1
ATOM 2299 N N . GLU A 1 293 ? 8.197 29.824 1.683 1.00 103.98 293 GLU A N 1
ATOM 2300 C CA . GLU A 1 293 ? 7.048 30.687 1.419 1.00 104.03 293 GLU A CA 1
ATOM 2301 C C . GLU A 1 293 ? 5.817 30.213 2.180 1.00 102.35 293 GLU A C 1
ATOM 2302 O O . GLU A 1 293 ? 5.129 31.010 2.825 1.00 103.03 293 GLU A O 1
ATOM 2308 N N . LEU A 1 294 ? 5.526 28.913 2.115 1.00 100.11 294 LEU A N 1
ATOM 2309 C CA . LEU A 1 294 ? 4.316 28.390 2.737 1.00 101.59 294 LEU A CA 1
ATOM 2310 C C . LEU A 1 294 ? 4.396 28.378 4.259 1.00 100.64 294 LEU A C 1
ATOM 2311 O O . LEU A 1 294 ? 3.354 28.392 4.922 1.00 100.41 294 LEU A O 1
ATOM 2316 N N . SER A 1 295 ? 5.603 28.359 4.826 1.00 99.96 295 SER A N 1
ATOM 2317 C CA . SER A 1 295 ? 5.739 28.358 6.277 1.00 98.63 295 SER A CA 1
ATOM 2318 C C . SER A 1 295 ? 5.389 29.703 6.896 1.00 101.35 295 SER A C 1
ATOM 2319 O O . SER A 1 295 ? 5.062 29.751 8.087 1.00 102.13 295 SER A O 1
ATOM 2322 N N . HIS A 1 296 ? 5.455 30.788 6.121 1.00 101.40 296 HIS A N 1
ATOM 2323 C CA . HIS A 1 296 ? 5.132 32.132 6.606 1.00 98.96 296 HIS A CA 1
ATOM 2324 C C . HIS A 1 296 ? 6.036 32.530 7.771 1.00 96.41 296 HIS A C 1
ATOM 2325 O O . HIS A 1 296 ? 5.590 33.141 8.744 1.00 95.21 296 HIS A O 1
ATOM 2332 N N . GLU A 1 297 ? 7.321 32.181 7.671 1.00 96.36 297 GLU A N 1
ATOM 2333 C CA . GLU A 1 297 ? 8.250 32.500 8.752 1.00 94.23 297 GLU A CA 1
ATOM 2334 C C . GLU A 1 297 ? 8.390 34.007 8.948 1.00 93.36 297 GLU A C 1
ATOM 2335 O O . GLU A 1 297 ? 8.578 34.470 10.080 1.00 91.33 297 GLU A O 1
ATOM 2341 N N . ASP A 1 298 ? 8.273 34.786 7.874 1.00 95.47 298 ASP A N 1
ATOM 2342 C CA . ASP A 1 298 ? 8.468 36.229 7.935 1.00 96.75 298 ASP A CA 1
ATOM 2343 C C . ASP A 1 298 ? 7.265 36.885 8.601 1.00 99.62 298 ASP A C 1
ATOM 2344 O O . ASP A 1 298 ? 6.154 36.861 8.054 1.00 100.83 298 ASP A O 1
ATOM 2349 N N . LEU A 1 299 ? 7.490 37.477 9.769 1.00 98.99 299 LEU A N 1
ATOM 2350 C CA . LEU A 1 299 ? 6.412 38.036 10.578 1.00 97.96 299 LEU A CA 1
ATOM 2351 C C . LEU A 1 299 ? 6.981 38.751 11.796 1.00 98.89 299 LEU A C 1
ATOM 2352 O O . LEU A 1 299 ? 7.934 38.269 12.421 1.00 96.68 299 LEU A O 1
ATOM 2357 N N . GLU B 2 6 ? 4.519 12.722 38.476 1.00 87.48 1161 GLU C N 1
ATOM 2358 C CA . GLU B 2 6 ? 3.932 13.071 37.186 1.00 85.82 1161 GLU C CA 1
ATOM 2359 C C . GLU B 2 6 ? 4.229 11.993 36.128 1.00 84.75 1161 GLU C C 1
ATOM 2360 O O . GLU B 2 6 ? 5.190 11.219 36.246 1.00 82.65 1161 GLU C O 1
ATOM 2394 N N . ARG B 2 9 ? 2.097 10.288 29.778 1.00 95.59 1164 ARG C N 1
ATOM 2395 C CA . ARG B 2 9 ? 0.804 10.012 29.153 1.00 95.45 1164 ARG C CA 1
ATOM 2396 C C . ARG B 2 9 ? -0.351 10.521 30.014 1.00 96.27 1164 ARG C C 1
ATOM 2397 O O . ARG B 2 9 ? -0.764 9.868 30.971 1.00 98.47 1164 ARG C O 1
#

Organism: Homo sapiens (NCBI:txid9606)

Radius of gyration: 18.81 Å; Cα contacts (8 Å, |Δi|>4): 574; chains: 2; bounding box: 48×46×51 Å

Solvent-accessible surface area: 13346 Å² total

B-factor: mean 81.44, std 13.74, range [49.89, 122.13]

Foldseek 3Di:
DLVVVLVVCVVVVCLVVLVVVLQVLADDADQVLCPDPVNPVLALDDVWAWHPVFAAFQPDDPRGHHRWGWQDDPLLGFIAIFHAAGDPVCLLVVVSSCVVLQAAEEEEAEDCDDPRHGLHDPSADDDQVDWDADPVQQKIKGWDDWDAWDFKIKTWMWMARNVVGDIDIHIYIYGYPAHVLHGDPDLLLLVLSLVVVVVVCRRPPVGGHYYYYYSSGAAVNLLSVLQVSLLSSCLVVVDNVPRDSSVSSSSRSVTTNCHHPDSVSVSVSSVNNVLSSCVSNPDPVSNCVSVVVSRRHD

GO terms:
  GO:0004721 phosphoprotein phosphatase activity (F, IMP)
  GO:0043407 negative regulation of MAP kinase activity (P, IMP)
  GO:2000646 positive regulation of receptor catabolic process (P, IMP)
  GO:0033157 regulation of intracellular protein transport (P, IMP)
  GO:0098554 cytoplasmic side of endoplasmic reticulum membrane (C, IDA)
  GO:1903898 negative regulation of PERK-mediated unfolded protein response (P, IDA)
  GO:0034620 cellular response to unfolded protein (P, TAS)
  GO:1903896 positive regulation of IRE1-mediated unfolded protein response (P, TAS)
  GO:0032991 protein-containing complex (C, IDA)
  GO:0004725 protein tyrosine phosphatase activity (F, IDA)
  GO:0035335 peptidyl-tyrosine dephosphorylation (P, IDA)
  GO:0005769 early endosome (C, IDA)
  GO:0005886 plasma membrane (C, IDA)
  GO:0030100 regulation of endocytosis (P, IDA)
  GO:0030968 endoplasmic reticulum unfolded protein response (P, IDA)
  GO:0035335 peptidyl-tyrosine dephosphorylation (P, IMP)
  GO:0035791 platelet-derived growth factor receptor-beta signaling pathway (P, IMP)
  GO:0009966 regulation of signal transduction (P, IMP)
  GO:0030036 actin cytoskeleton organization (P, IMP)
  GO:1902202 regulation of hepatocyte growth factor receptor signaling pathway (P, IMP)

Secondary structure (DSSP, 8-state):
-HHHHHHHHHHHTTHHHHHHHHHHHS-----TTTTSSTTGGG-S-SS--B-TTTEEEPS-SS--EEEEEEEEETTTTEEEEEEPPPPTTSHHHHHHHHHHTT--EEEE-S-SEETTEE-S---S-SSTT--EEETTTTEEEEEEEEEE-SSEEEEEEEEEETTT--EEEEEEEEE-S--TT---S-HHHHHHHHHHHHHTTTT-TTS-PEEEE-SSSSHHHHHHHHHHHHHHHHHHS--GGG--HHHHHHHHTTTBTT-S-SHHHHHHHHHHHHHHHHHHTT-SSHHHHHHHHHT---/--